Protein AF-A0A935QEQ7-F1 (afdb_monomer_lite)

Foldseek 3Di:
DDDDDDDDDDDYDDDDDDDDDDDDDYDDDDDDDDDDPDDDDPPVVVPPPPADQPDPVVCPDCVNVVVDDPVVVVVVVVVVLVVVLVVQVVLHDQSSVLSVVLVVLVVCLVPPQVLAAPSNLQSQLVNQLSVVSSVVSSCCVPPNDDDDDPLSSQLSSLVSSLLSLLQLLLLLVVCVVDPGDHDNNNVPDDNVNSLCSNVVSLVSNLVSQLCCLVPPVNCVVQVDSQLNVLSVLVNQLSVVLVCCSPPVSNSNDVVVCCVPPVSNVCSVVVSVVSVCCSSVVRD

Secondary structure (DSSP, 8-state):
------------------------------------------GGGGS----PPPPHHHHTSTTTTT-S-HHHHHHHHHHHHHHHHHHHHHT-HHHHHHHHHHHHHHHHHHHTGGGSTTHHHHHHHHHHHHHHHHHHHTTHHHHS-----HHHHHHHHHHHHHHHHHHHHHHHHHHHHS-S---TTGGG--HHHHHHHHHHHHHHHHHHHHHHHH-HHHHHHHS-SGGGGGHHHHHHHHHHHHHHHHTS--TT-HHHHHHH-HHHHHHHHHHHHHHHHHHHTT-

Radius of gyration: 29.81 Å; chains: 1; bounding box: 60×96×81 Å

pLDDT: mean 74.73, std 21.0, range [26.94, 96.75]

Sequence (283 aa):
MDQEPAAVRRPGLLAERSRTVLGCARLSGFPGVLPALGRRLPLQRLRRCAPGPPPPLKRHRPIAAGRLPVATARRWALGLGIIALAVSWLLGRGFGATATAFAALNLAYSLGLKRIVIVDVVGIAVGFVLRAVASVEVLRPVRGAVPLSPWLILCTFLLALFLGFAKRRAEYVQEASSNHAARPSLRHYGRRMLDVLVVGTFVATLGAYVLYTLATGTVVQFGTYKLLFTAPFVAVGLGRYLVLVFKDDRGGRPHEILLTDPAIQVAVLGWITTVCLIIGLHR

Structure (mmCIF, N/CA/C/O backbone):
data_AF-A0A935QEQ7-F1
#
_entry.id   AF-A0A935QEQ7-F1
#
loop_
_atom_site.group_PDB
_atom_site.id
_atom_site.type_symbol
_atom_site.label_atom_id
_atom_site.label_alt_id
_atom_site.label_comp_id
_atom_site.label_asym_id
_atom_site.label_entity_id
_atom_site.label_seq_id
_atom_site.pdbx_PDB_ins_code
_atom_site.Cartn_x
_atom_site.Cartn_y
_atom_site.Cartn_z
_atom_site.occupancy
_atom_site.B_iso_or_equiv
_atom_site.auth_seq_id
_atom_site.auth_comp_id
_atom_site.auth_asym_id
_atom_site.auth_atom_id
_atom_site.pdbx_PDB_model_num
ATOM 1 N N . MET A 1 1 ? 19.564 77.481 50.073 1.00 35.41 1 MET A N 1
ATOM 2 C CA . MET A 1 1 ? 18.731 77.062 48.920 1.00 35.41 1 MET A CA 1
ATOM 3 C C . MET A 1 1 ? 19.219 75.690 48.457 1.00 35.41 1 MET A C 1
ATOM 5 O O . MET A 1 1 ? 19.912 75.607 47.455 1.00 35.41 1 MET A O 1
ATOM 9 N N . ASP A 1 2 ? 19.137 74.632 49.273 1.00 34.72 2 ASP A N 1
ATOM 10 C CA . ASP A 1 2 ? 17.946 73.970 49.876 1.00 34.72 2 ASP A CA 1
ATOM 11 C C . ASP A 1 2 ? 17.207 73.173 48.775 1.00 34.72 2 ASP A C 1
ATOM 13 O O . ASP A 1 2 ? 16.752 73.784 47.819 1.00 34.72 2 ASP A O 1
ATOM 17 N N . GLN A 1 3 ? 17.049 71.841 48.791 1.00 33.09 3 GLN A N 1
ATOM 18 C CA . GLN A 1 3 ? 16.826 70.923 49.917 1.00 33.09 3 GLN A CA 1
ATOM 19 C C . GLN A 1 3 ? 17.319 69.476 49.638 1.00 33.09 3 GLN A C 1
ATOM 21 O O . GLN A 1 3 ? 17.143 68.945 48.543 1.00 33.09 3 GLN A O 1
ATOM 26 N N . GLU A 1 4 ? 17.844 68.822 50.678 1.00 43.38 4 GLU A N 1
ATOM 27 C CA . GLU A 1 4 ? 17.799 67.357 50.920 1.00 43.38 4 GLU A C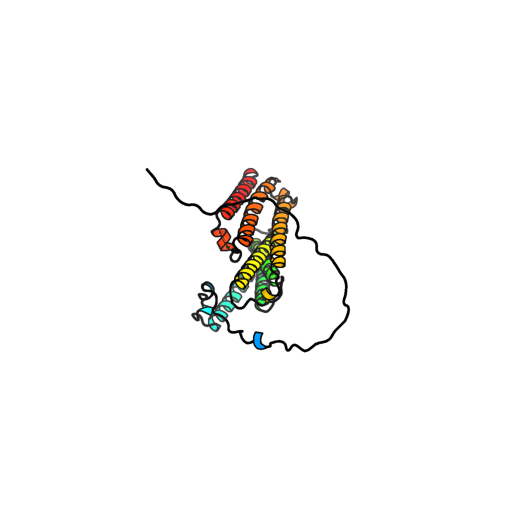A 1
ATOM 28 C C . GLU A 1 4 ? 16.549 67.056 51.808 1.00 43.38 4 GLU A C 1
ATOM 30 O O . GLU A 1 4 ? 15.939 68.034 52.254 1.00 43.38 4 GLU A O 1
ATOM 35 N N . PRO A 1 5 ? 16.153 65.807 52.186 1.00 55.44 5 PRO A N 1
ATOM 36 C CA . PRO A 1 5 ? 16.656 64.455 51.864 1.00 55.44 5 PRO A CA 1
ATOM 37 C C . PRO A 1 5 ? 15.509 63.525 51.314 1.00 55.44 5 PRO A C 1
ATOM 39 O O . PRO A 1 5 ? 14.514 64.043 50.821 1.00 55.44 5 PRO A O 1
ATOM 42 N N . ALA A 1 6 ? 15.511 62.175 51.287 1.00 38.69 6 ALA A N 1
ATOM 43 C CA . ALA A 1 6 ? 16.411 61.162 51.852 1.00 38.69 6 ALA A CA 1
ATOM 44 C C . ALA A 1 6 ? 16.463 59.805 51.095 1.00 38.69 6 ALA A C 1
ATOM 46 O O . ALA A 1 6 ? 15.557 59.399 50.373 1.00 38.69 6 ALA A O 1
ATOM 47 N N . ALA A 1 7 ? 17.544 59.083 51.401 1.00 37.75 7 ALA A N 1
ATOM 48 C CA . ALA A 1 7 ? 17.762 57.630 51.486 1.00 37.75 7 ALA A CA 1
ATOM 49 C C . ALA A 1 7 ? 16.543 56.762 51.935 1.00 37.75 7 ALA A C 1
ATOM 51 O O . ALA A 1 7 ? 15.623 57.263 52.567 1.00 37.75 7 ALA A O 1
ATOM 52 N N . VAL A 1 8 ? 16.433 55.441 51.702 1.00 39.66 8 VAL A N 1
ATOM 53 C CA . VAL A 1 8 ? 17.287 54.261 52.038 1.00 39.66 8 VAL A CA 1
ATOM 54 C C . VAL A 1 8 ? 16.643 53.056 51.277 1.00 39.66 8 VAL A C 1
ATOM 56 O O . VAL A 1 8 ? 15.422 53.009 51.212 1.00 39.66 8 VAL A O 1
ATOM 59 N N . ARG A 1 9 ? 17.288 52.049 50.649 1.00 35.03 9 ARG A N 1
ATOM 60 C CA . ARG A 1 9 ? 18.284 51.065 51.141 1.00 35.03 9 ARG A CA 1
ATOM 61 C C . ARG A 1 9 ? 18.968 50.329 49.954 1.00 35.03 9 ARG A C 1
ATOM 63 O O . ARG A 1 9 ? 18.280 49.845 49.062 1.00 35.03 9 ARG A O 1
ATOM 70 N N . ARG A 1 10 ? 20.303 50.187 49.970 1.00 37.09 10 ARG A N 1
ATOM 71 C CA . ARG A 1 10 ? 21.082 49.168 49.203 1.00 37.09 10 ARG A CA 1
ATOM 72 C C . ARG A 1 10 ? 21.335 47.934 50.130 1.00 37.09 10 ARG A C 1
ATOM 74 O O . ARG A 1 10 ? 20.732 47.936 51.202 1.00 37.09 10 ARG A O 1
ATOM 81 N N . PRO A 1 11 ? 22.255 46.961 49.892 1.00 46.03 11 PRO A N 1
ATOM 82 C CA . PRO A 1 11 ? 23.005 46.575 48.679 1.00 46.03 11 PRO A CA 1
ATOM 83 C C . PRO A 1 11 ? 23.099 45.051 48.380 1.00 46.03 11 PRO A C 1
ATOM 85 O O . PRO A 1 11 ? 23.054 44.231 49.285 1.00 46.03 11 PRO A O 1
ATOM 88 N N . GLY A 1 12 ? 23.448 44.725 47.125 1.00 34.16 12 GLY A N 1
ATOM 89 C CA . GLY A 1 12 ? 24.403 43.655 46.762 1.00 34.16 12 GLY A CA 1
ATOM 90 C C . GLY A 1 12 ? 24.024 42.178 46.986 1.00 34.16 12 GLY A C 1
ATOM 91 O O . GLY A 1 12 ? 23.025 41.858 47.611 1.00 34.16 12 GLY A O 1
ATOM 92 N N . LEU A 1 13 ? 24.805 41.215 46.485 1.00 36.06 13 LEU A N 1
ATOM 93 C CA . LEU A 1 13 ? 25.923 41.268 45.523 1.00 36.06 13 LEU A CA 1
ATOM 94 C C . LEU A 1 13 ? 26.181 39.829 45.026 1.00 36.06 13 LEU A C 1
ATOM 96 O O . LEU A 1 13 ? 26.206 38.932 45.856 1.00 36.06 13 LEU A O 1
ATOM 100 N N . LEU A 1 14 ? 26.465 39.662 43.724 1.00 35.72 14 LEU A N 1
ATOM 101 C CA . LEU A 1 14 ? 27.096 38.478 43.091 1.00 35.72 14 LEU A CA 1
ATOM 102 C C . LEU A 1 14 ? 26.283 37.156 43.157 1.00 35.72 14 LEU A C 1
ATOM 104 O O . LEU A 1 14 ? 25.733 36.770 44.175 1.00 35.72 14 LEU A O 1
ATOM 108 N N . ALA A 1 15 ? 25.988 36.490 42.039 1.00 34.50 15 ALA A N 1
ATOM 109 C CA . ALA A 1 15 ? 26.894 35.842 41.081 1.00 34.50 15 ALA A CA 1
ATOM 110 C C . ALA A 1 15 ? 27.607 34.599 41.653 1.00 34.50 15 ALA A C 1
ATOM 112 O O . ALA A 1 15 ? 28.024 34.579 42.801 1.00 34.50 15 ALA A O 1
ATOM 113 N N . GLU A 1 16 ? 27.762 33.592 40.785 1.00 33.03 16 GLU A N 1
ATOM 114 C CA . GLU A 1 16 ? 28.581 32.386 40.975 1.00 33.03 16 GLU A CA 1
ATOM 115 C C . GLU A 1 16 ? 28.093 31.327 41.996 1.00 33.03 16 GLU A C 1
ATOM 117 O O . GLU A 1 16 ? 28.439 31.349 43.171 1.00 33.03 16 GLU A O 1
ATOM 122 N N . ARG A 1 17 ? 27.407 30.280 41.497 1.00 39.06 17 ARG A N 1
ATOM 123 C CA . ARG A 1 17 ? 27.888 28.882 41.631 1.00 39.06 17 ARG A CA 1
ATOM 124 C C . ARG A 1 17 ? 27.02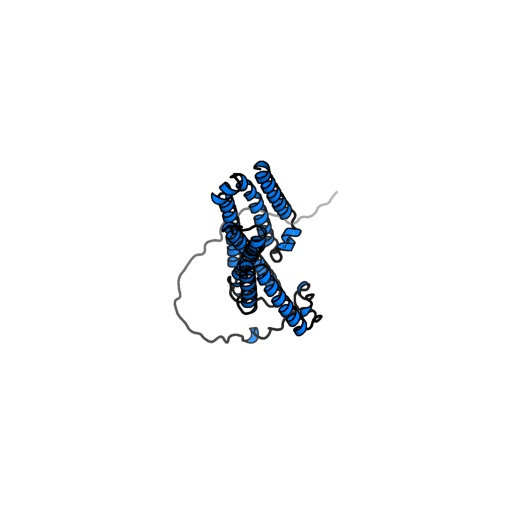4 27.855 40.895 1.00 39.06 17 ARG A C 1
ATOM 126 O O . ARG A 1 17 ? 26.054 27.306 41.407 1.00 39.06 17 ARG A O 1
ATOM 133 N N . SER A 1 18 ? 27.501 27.464 39.721 1.00 36.12 18 SER A N 1
ATOM 134 C CA . SER A 1 18 ? 27.327 26.100 39.229 1.00 36.12 18 SER A CA 1
ATOM 135 C C . SER A 1 18 ? 28.185 25.132 40.060 1.00 36.12 18 SER A C 1
ATOM 137 O O . SER A 1 18 ? 29.410 25.255 40.004 1.00 36.12 18 SER A O 1
ATOM 139 N N . ARG A 1 19 ? 27.570 24.182 40.788 1.00 37.62 19 ARG A N 1
ATOM 140 C CA . ARG A 1 19 ? 28.046 22.805 41.113 1.00 37.62 19 ARG A CA 1
ATOM 141 C C . ARG A 1 19 ? 27.290 22.218 42.322 1.00 37.62 19 ARG A C 1
ATOM 143 O O . ARG A 1 19 ? 26.863 22.947 43.207 1.00 37.62 19 ARG A O 1
ATOM 150 N N . THR A 1 20 ? 27.251 20.881 42.382 1.00 36.97 20 THR A N 1
ATOM 151 C CA . THR A 1 20 ? 27.004 20.047 43.585 1.00 36.97 20 THR A CA 1
ATOM 152 C C . THR A 1 20 ? 25.669 20.193 44.333 1.00 36.97 20 THR A C 1
ATOM 154 O O . THR A 1 20 ? 25.609 20.855 45.359 1.00 36.97 20 THR A O 1
ATOM 157 N N . VAL A 1 21 ? 24.676 19.378 43.941 1.00 39.88 21 VAL A N 1
ATOM 158 C CA . VAL A 1 21 ? 23.961 18.483 44.884 1.00 39.88 21 VAL A CA 1
ATOM 159 C C . VAL A 1 21 ? 23.740 17.118 44.211 1.00 39.88 21 VAL A C 1
ATOM 161 O O . VAL A 1 21 ? 22.651 16.779 43.757 1.00 39.88 21 VAL A O 1
ATOM 164 N N . LEU A 1 22 ? 24.808 16.325 44.119 1.00 34.16 22 LEU A N 1
ATOM 165 C CA . LEU A 1 22 ? 24.739 14.895 43.807 1.00 34.16 22 LEU A CA 1
ATOM 166 C C . LEU A 1 22 ? 25.724 14.193 44.750 1.00 34.16 22 LEU A C 1
ATOM 168 O O . LEU A 1 22 ? 26.919 14.168 44.468 1.00 34.16 22 LEU A O 1
ATOM 172 N N . GLY A 1 23 ? 25.258 13.718 45.912 1.00 26.94 23 GLY A N 1
ATOM 173 C CA . GLY A 1 23 ? 26.173 13.147 46.910 1.00 26.94 23 GLY A CA 1
ATOM 174 C C . GLY A 1 23 ? 25.697 13.081 48.364 1.00 26.94 23 GLY A C 1
ATOM 175 O O . GLY A 1 23 ? 26.386 13.594 49.232 1.00 26.94 23 GLY A O 1
ATOM 176 N N . CYS A 1 24 ? 24.595 12.377 48.638 1.00 32.16 24 CYS A N 1
ATOM 177 C CA . CYS A 1 24 ? 24.426 11.614 49.886 1.00 32.16 24 CYS A CA 1
ATOM 178 C C . CYS A 1 24 ? 24.005 10.201 49.450 1.00 32.16 24 CYS A C 1
ATOM 180 O O . CYS A 1 24 ? 22.946 10.028 48.861 1.00 32.16 24 CYS A O 1
ATOM 182 N N . ALA A 1 25 ? 24.912 9.227 49.400 1.00 32.66 25 ALA A N 1
ATOM 183 C CA . ALA A 1 25 ? 25.453 8.491 50.542 1.00 32.66 25 ALA A CA 1
ATOM 184 C C . ALA A 1 25 ? 24.396 7.608 51.236 1.00 32.66 25 ALA A C 1
ATOM 186 O O . ALA A 1 25 ? 23.589 8.119 51.995 1.00 32.66 25 ALA A O 1
ATOM 187 N N . ARG A 1 26 ? 24.516 6.291 50.966 1.00 33.59 26 ARG A N 1
ATOM 188 C CA . ARG A 1 26 ? 24.636 5.169 51.934 1.00 33.59 26 ARG A CA 1
ATOM 189 C C . ARG A 1 26 ? 23.487 4.954 52.954 1.00 33.59 26 ARG A C 1
ATOM 191 O O . ARG A 1 26 ? 22.955 5.899 53.499 1.00 33.59 26 ARG A O 1
ATOM 198 N N . LEU A 1 27 ? 23.118 3.731 53.350 1.00 30.78 27 LEU A N 1
ATOM 199 C CA . LEU A 1 27 ? 23.505 2.364 52.956 1.00 30.78 27 LEU A CA 1
ATOM 200 C C . LEU A 1 27 ? 22.452 1.371 53.514 1.00 30.78 27 LEU A C 1
ATOM 202 O O . LEU A 1 27 ? 21.756 1.694 54.466 1.00 30.78 27 LEU A O 1
ATOM 206 N N . SER A 1 28 ? 22.415 0.158 52.951 1.00 31.14 28 SER A N 1
ATOM 207 C CA . SER A 1 28 ? 22.037 -1.123 53.594 1.00 31.14 28 SER A CA 1
ATOM 208 C C . SER A 1 28 ? 20.804 -1.236 54.520 1.00 31.14 28 SER A C 1
ATOM 210 O O . SER A 1 28 ? 20.844 -0.827 55.676 1.00 31.14 28 SER A O 1
ATOM 212 N N . GLY A 1 29 ? 19.852 -2.081 54.093 1.00 29.55 29 GLY A N 1
ATOM 213 C CA . GLY A 1 29 ? 19.256 -3.099 54.974 1.00 29.55 29 GLY A CA 1
ATOM 214 C C . GLY A 1 29 ? 17.740 -3.045 55.179 1.00 29.55 29 GLY A C 1
ATOM 215 O O . GLY A 1 29 ? 17.264 -2.212 55.934 1.00 29.55 29 GLY A O 1
ATOM 216 N N . PHE A 1 30 ? 17.007 -4.001 54.588 1.00 30.80 30 PHE A N 1
ATOM 217 C CA . PHE A 1 30 ? 16.102 -4.906 55.326 1.00 30.80 30 PHE A CA 1
ATOM 218 C C . PHE A 1 30 ? 15.597 -6.065 54.426 1.00 30.80 30 PHE A C 1
ATOM 220 O O . PHE A 1 30 ? 15.123 -5.799 53.319 1.00 30.80 30 PHE A O 1
ATOM 227 N N . PRO A 1 31 ? 15.694 -7.340 54.856 1.00 40.28 31 PRO A N 1
ATOM 228 C CA . PRO A 1 31 ? 15.071 -8.497 54.200 1.00 40.28 31 PRO A CA 1
ATOM 229 C C . PRO A 1 31 ? 13.711 -8.875 54.839 1.00 40.28 31 PRO A C 1
ATOM 231 O O . PRO A 1 31 ? 13.398 -8.428 55.938 1.00 40.28 31 PRO A O 1
ATOM 234 N N . GLY A 1 32 ? 12.935 -9.751 54.182 1.00 33.78 32 GLY A N 1
ATOM 235 C CA . GLY A 1 32 ? 11.620 -10.248 54.647 1.00 33.78 32 GLY A CA 1
ATOM 236 C C . GLY A 1 32 ? 10.475 -9.740 53.753 1.00 33.78 32 GLY A C 1
ATOM 237 O O . GLY A 1 32 ? 10.216 -8.546 53.714 1.00 33.78 32 GLY A O 1
ATOM 238 N N . VAL A 1 33 ? 9.911 -10.527 52.828 1.00 37.47 33 VAL A N 1
ATOM 239 C CA . VAL A 1 33 ? 8.989 -11.680 52.990 1.00 37.47 33 VAL A CA 1
ATOM 240 C C . VAL A 1 33 ? 7.552 -11.264 53.378 1.00 37.47 33 VAL A C 1
ATOM 242 O O . VAL A 1 33 ? 7.329 -10.460 54.272 1.00 37.47 33 VAL A O 1
ATOM 245 N N . LEU A 1 34 ? 6.601 -11.821 52.612 1.00 41.06 34 LEU A N 1
ATOM 246 C CA . LEU A 1 34 ? 5.125 -11.713 52.619 1.00 41.06 34 LEU A CA 1
ATOM 247 C C . LEU A 1 34 ? 4.451 -11.983 53.999 1.00 41.06 34 LEU A C 1
ATOM 249 O O . LEU A 1 34 ? 5.159 -12.462 54.881 1.00 41.06 34 LEU A O 1
ATOM 253 N N . PRO A 1 35 ? 3.107 -11.810 54.201 1.00 45.25 35 PRO A N 1
ATOM 254 C CA . PRO A 1 35 ? 2.016 -11.635 53.210 1.00 45.25 35 PRO A CA 1
ATOM 255 C C . PRO A 1 35 ? 0.916 -10.581 53.525 1.00 45.25 35 PRO A C 1
ATOM 257 O O . PRO A 1 35 ? 0.654 -10.245 54.673 1.00 45.25 35 PRO A O 1
ATOM 260 N N . ALA A 1 36 ? 0.143 -10.167 52.505 1.00 38.38 36 ALA A N 1
ATOM 261 C CA . ALA A 1 36 ? -1.204 -9.584 52.686 1.00 38.38 36 ALA A CA 1
ATOM 262 C C . ALA A 1 36 ? -2.070 -9.679 51.407 1.00 38.38 36 ALA A C 1
ATOM 264 O O . ALA A 1 36 ? -2.418 -8.675 50.774 1.00 38.38 36 ALA A O 1
ATOM 265 N N . LEU A 1 37 ? -2.429 -10.902 51.004 1.00 44.62 37 LEU A N 1
ATOM 266 C CA . LEU A 1 37 ? -3.336 -11.164 49.879 1.00 44.62 37 LEU A CA 1
ATOM 267 C C . LEU A 1 37 ? -4.789 -10.795 50.262 1.00 44.62 37 LEU A C 1
ATOM 269 O O . LEU A 1 37 ? -5.589 -11.660 50.597 1.00 44.62 37 LEU A O 1
ATOM 273 N N . GLY A 1 38 ? -5.121 -9.497 50.267 1.00 38.84 38 GLY A N 1
ATOM 274 C CA . GLY A 1 38 ? -6.385 -9.015 50.853 1.00 38.84 38 GLY A CA 1
ATOM 275 C C . GLY A 1 38 ? -6.990 -7.738 50.260 1.00 38.84 38 GLY A C 1
ATOM 276 O O . GLY A 1 38 ? -7.993 -7.244 50.774 1.00 38.84 38 GLY A O 1
ATOM 277 N N . ARG A 1 39 ? -6.441 -7.179 49.171 1.00 40.34 39 ARG A N 1
ATOM 278 C CA . ARG A 1 39 ? -7.064 -6.026 48.496 1.00 40.34 39 ARG A CA 1
ATOM 279 C C . ARG A 1 39 ? -8.058 -6.476 47.434 1.00 40.34 39 ARG A C 1
ATOM 281 O O . ARG A 1 39 ? -7.691 -6.788 46.305 1.00 40.34 39 ARG A O 1
ATOM 288 N N . ARG A 1 40 ? -9.337 -6.445 47.826 1.00 39.97 40 ARG A N 1
ATOM 289 C CA . ARG A 1 40 ? -10.507 -6.548 46.942 1.00 39.97 40 ARG A CA 1
ATOM 290 C C . ARG A 1 40 ? -10.282 -5.701 45.686 1.00 39.97 40 ARG A C 1
ATOM 292 O O . ARG A 1 40 ? -10.181 -4.477 45.776 1.00 39.97 40 ARG A O 1
ATOM 299 N N . LEU A 1 41 ? -10.225 -6.351 44.524 1.00 43.62 41 LEU A N 1
ATOM 300 C CA . LEU A 1 41 ? -10.230 -5.671 43.231 1.00 43.62 41 LEU A CA 1
ATOM 301 C C . LEU A 1 41 ? -11.466 -4.756 43.163 1.00 43.62 41 LEU A C 1
ATOM 303 O O . LEU A 1 41 ? -12.582 -5.254 43.336 1.00 43.62 41 LEU A O 1
ATOM 307 N N . PRO A 1 42 ? -11.322 -3.443 42.903 1.00 41.78 42 PRO A N 1
ATOM 308 C CA . PRO A 1 42 ? -12.472 -2.565 42.751 1.00 41.78 42 PRO A CA 1
ATOM 309 C C . PRO A 1 42 ? -13.195 -2.881 41.433 1.00 41.78 42 PRO A C 1
ATOM 311 O O . PRO A 1 42 ? -12.931 -2.287 40.384 1.00 41.78 42 PRO A O 1
ATOM 314 N N . LEU A 1 43 ? -14.178 -3.786 41.513 1.00 41.38 43 LEU A N 1
ATOM 315 C CA . LEU A 1 43 ? -15.112 -4.154 40.435 1.00 41.38 43 LEU A CA 1
ATOM 316 C C . LEU A 1 43 ? -15.903 -2.949 39.873 1.00 41.38 43 LEU A C 1
ATOM 318 O O . LEU A 1 43 ? -16.553 -3.048 38.833 1.00 41.38 43 LEU A O 1
ATOM 322 N N . GLN A 1 44 ? -15.792 -1.773 40.497 1.00 41.69 44 GLN A N 1
ATOM 323 C CA . GLN A 1 44 ? -16.333 -0.504 40.010 1.00 41.69 44 GLN A CA 1
ATOM 324 C C . GLN A 1 44 ? -15.728 -0.017 38.675 1.00 41.69 44 GLN A C 1
ATOM 326 O O . GLN A 1 44 ? -16.373 0.781 37.996 1.00 41.69 44 GLN A O 1
ATOM 331 N N . ARG A 1 45 ? -14.565 -0.519 38.216 1.00 38.66 45 ARG A N 1
ATOM 332 C CA . ARG A 1 45 ? -14.031 -0.174 36.872 1.00 38.66 45 ARG A CA 1
ATOM 333 C C . ARG A 1 45 ? -14.708 -0.890 35.689 1.00 38.66 45 ARG A C 1
ATOM 335 O O . ARG A 1 45 ? -14.332 -0.625 34.551 1.00 38.66 45 ARG A O 1
ATOM 342 N N . LEU A 1 46 ? -15.719 -1.735 35.915 1.00 38.56 46 LEU A N 1
ATOM 343 C CA . LEU A 1 46 ? -16.475 -2.404 34.839 1.00 38.56 46 LEU A CA 1
ATOM 344 C C . LEU A 1 46 ? -17.855 -1.780 34.547 1.00 38.56 46 LEU A C 1
ATOM 346 O O . LEU A 1 46 ? -18.510 -2.173 33.586 1.00 38.56 46 LEU A O 1
ATOM 350 N N . ARG A 1 47 ? -18.302 -0.772 35.315 1.00 38.41 47 ARG A N 1
ATOM 351 C CA . ARG A 1 47 ? -19.661 -0.191 35.199 1.00 38.41 47 ARG A CA 1
ATOM 352 C C . ARG A 1 47 ? -19.805 1.044 34.292 1.00 38.41 47 ARG A C 1
ATOM 354 O O . ARG A 1 47 ? -20.847 1.691 34.316 1.00 38.41 47 ARG A O 1
ATOM 361 N N . ARG A 1 48 ? -18.807 1.369 33.459 1.00 39.91 48 ARG A N 1
ATOM 362 C CA . ARG A 1 48 ? -18.917 2.408 32.407 1.00 39.91 48 ARG A CA 1
ATOM 363 C C . ARG A 1 48 ? -18.476 1.911 31.025 1.00 39.91 48 ARG A C 1
ATOM 365 O O . ARG A 1 48 ? -17.665 2.535 30.354 1.00 39.91 48 ARG A O 1
ATOM 372 N N . CYS A 1 49 ? -19.095 0.825 30.567 1.00 39.53 49 CYS A N 1
ATOM 373 C CA . CYS A 1 49 ? -19.180 0.489 29.140 1.00 39.53 49 CYS A CA 1
ATOM 374 C C . CYS A 1 49 ? -20.464 1.055 28.503 1.00 39.53 49 CYS A C 1
ATOM 376 O O . CYS A 1 49 ? -21.131 0.376 27.728 1.00 39.53 49 CYS A O 1
ATOM 378 N N . ALA A 1 50 ? -20.807 2.308 28.815 1.00 39.66 50 ALA A N 1
ATOM 379 C CA . ALA A 1 50 ? -21.726 3.064 27.973 1.00 39.66 50 ALA A CA 1
ATOM 380 C C . ALA A 1 50 ? -20.963 3.461 26.694 1.00 39.66 50 ALA A C 1
ATOM 382 O O . ALA A 1 50 ? -19.871 4.029 26.811 1.00 39.66 50 ALA A O 1
ATOM 383 N N . PRO A 1 51 ? -21.470 3.168 25.483 1.00 42.69 51 PRO A N 1
ATOM 384 C CA . PRO A 1 51 ? -20.831 3.624 24.259 1.00 42.69 51 PRO A CA 1
ATOM 385 C C . PRO A 1 51 ? -20.946 5.150 24.180 1.00 42.69 51 PRO A C 1
ATOM 387 O O . PRO A 1 51 ? -22.001 5.691 23.856 1.00 42.69 51 PRO A O 1
ATOM 390 N N . GLY A 1 52 ? -19.847 5.843 24.490 1.00 43.72 52 GLY A N 1
ATOM 391 C CA . GLY A 1 52 ? -19.744 7.284 24.276 1.00 43.72 52 GLY A CA 1
ATOM 392 C C . GLY A 1 52 ? -20.043 7.636 22.812 1.00 43.72 52 GLY A C 1
ATOM 393 O O . GLY A 1 52 ? -19.774 6.819 21.920 1.00 43.72 52 GLY A O 1
ATOM 394 N N . PRO A 1 53 ? -20.613 8.824 22.540 1.00 46.00 53 PRO A N 1
ATOM 395 C CA . PRO A 1 53 ? -20.982 9.213 21.187 1.00 46.00 53 PRO A CA 1
ATOM 396 C C . PRO A 1 53 ? -19.769 9.114 20.250 1.00 46.00 53 PRO A C 1
ATOM 398 O O . PRO A 1 53 ? -18.675 9.531 20.626 1.00 46.00 53 PRO A O 1
ATOM 401 N N . PRO A 1 54 ? -19.915 8.571 19.028 1.00 44.69 54 PRO A N 1
ATOM 402 C CA . PRO A 1 54 ? -18.778 8.466 18.128 1.00 44.69 54 PRO A CA 1
ATOM 403 C C . PRO A 1 54 ? -18.227 9.864 17.783 1.00 44.69 54 PRO A C 1
ATOM 405 O O . PRO A 1 54 ? -19.022 10.801 17.653 1.00 44.69 54 PRO A O 1
ATOM 408 N N . PRO A 1 55 ? -16.898 10.006 17.579 1.00 47.25 55 PRO A N 1
ATOM 409 C CA . PRO A 1 55 ? -16.266 11.260 17.159 1.00 47.25 55 PRO A CA 1
ATOM 410 C C . PRO A 1 55 ? -17.002 11.917 15.982 1.00 47.25 55 PRO A C 1
ATOM 412 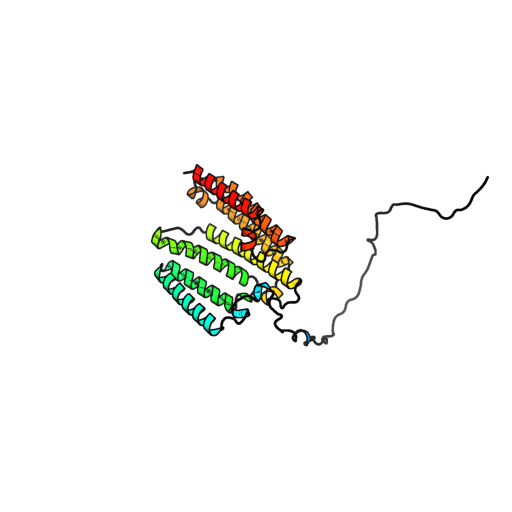O O . PRO A 1 55 ? -17.538 11.181 15.148 1.00 47.25 55 PRO A O 1
ATOM 415 N N . PRO A 1 56 ? -17.004 13.258 15.846 1.00 46.88 56 PRO A N 1
ATOM 416 C CA . PRO A 1 56 ? -17.917 13.986 14.953 1.00 46.88 56 PRO A CA 1
ATOM 417 C C . PRO A 1 56 ? -17.954 13.444 13.512 1.00 46.88 56 PRO A C 1
ATOM 419 O O . PRO A 1 56 ? -19.023 13.147 12.985 1.00 46.88 56 PRO A O 1
ATOM 422 N N . LEU A 1 57 ? -16.795 13.147 12.915 1.00 51.06 57 LEU A N 1
ATOM 423 C CA . LEU A 1 57 ? -16.689 12.562 11.567 1.00 51.06 57 LEU A CA 1
ATOM 424 C C . LEU A 1 57 ? -17.192 11.107 11.434 1.00 51.06 57 LEU A C 1
ATOM 426 O O . LEU A 1 57 ? -17.464 10.643 10.329 1.00 51.06 57 LEU A O 1
ATOM 430 N N . LYS A 1 58 ? -17.314 10.354 12.533 1.00 47.22 58 LYS A N 1
ATOM 431 C CA . LYS A 1 58 ? -17.811 8.965 12.545 1.00 47.22 58 LYS A CA 1
ATOM 432 C C . LYS A 1 58 ? -19.339 8.883 12.719 1.00 47.22 58 LYS A C 1
ATOM 434 O O . LYS A 1 58 ? -19.895 7.832 12.405 1.00 47.22 58 LYS A O 1
ATOM 439 N N . ARG A 1 59 ? -20.016 9.968 13.139 1.00 44.88 59 ARG A N 1
ATOM 440 C CA . ARG A 1 59 ? -21.492 10.053 13.250 1.00 44.88 59 ARG A CA 1
ATOM 441 C C . ARG A 1 59 ? -22.214 10.010 11.898 1.00 44.88 59 ARG A C 1
ATOM 443 O O . ARG A 1 59 ? -23.266 9.395 11.803 1.00 44.88 59 ARG A O 1
ATOM 450 N N . HIS A 1 60 ? -21.638 10.587 10.842 1.00 52.97 60 HIS A N 1
ATOM 451 C CA . HIS A 1 60 ? -22.295 10.709 9.527 1.00 52.97 60 HIS A CA 1
ATOM 452 C C . HIS A 1 60 ? -22.350 9.418 8.689 1.00 52.97 60 HIS A C 1
ATOM 454 O O . HIS A 1 60 ? -22.879 9.427 7.580 1.00 52.97 60 HIS A O 1
ATOM 460 N N . ARG A 1 61 ? -21.824 8.288 9.181 1.00 56.41 61 ARG A N 1
ATOM 461 C CA . ARG A 1 61 ? -21.928 7.008 8.459 1.00 56.41 61 ARG A CA 1
ATOM 462 C C . ARG A 1 61 ? -23.404 6.585 8.393 1.00 56.41 61 ARG A C 1
ATOM 464 O O . ARG A 1 61 ? -24.014 6.522 9.456 1.00 56.41 61 ARG A O 1
ATOM 471 N N . PRO A 1 62 ? -23.973 6.216 7.226 1.00 56.94 62 PRO A N 1
ATOM 472 C CA . PRO A 1 62 ? -25.418 5.976 7.076 1.00 56.94 62 PRO A CA 1
ATOM 473 C C . PRO A 1 62 ? -26.035 5.009 8.098 1.00 56.94 62 PRO A C 1
ATOM 475 O O . PRO A 1 62 ? -27.154 5.221 8.553 1.00 56.94 62 PRO A O 1
ATOM 478 N N . ILE A 1 63 ? -25.273 3.987 8.503 1.00 56.69 63 ILE A N 1
ATOM 479 C CA . ILE A 1 63 ? -25.671 2.978 9.497 1.00 56.69 63 ILE A CA 1
ATOM 480 C C . ILE A 1 63 ? -25.620 3.538 10.935 1.00 56.69 63 ILE A C 1
ATOM 482 O O . ILE A 1 63 ? -26.457 3.193 11.759 1.00 56.69 63 ILE A O 1
ATOM 486 N N . ALA A 1 64 ? -24.665 4.424 11.245 1.00 54.72 64 ALA A N 1
ATOM 487 C CA . ALA A 1 64 ? -24.545 5.075 12.558 1.00 54.72 64 ALA A CA 1
ATOM 488 C C . ALA A 1 64 ? -25.501 6.273 12.719 1.00 54.72 64 ALA A C 1
ATOM 490 O O . ALA A 1 64 ? -25.865 6.620 13.836 1.00 54.72 64 ALA A O 1
ATOM 491 N N . ALA A 1 65 ? -25.920 6.875 11.603 1.00 61.03 65 ALA A N 1
ATOM 492 C CA . ALA A 1 65 ? -26.917 7.939 11.540 1.00 61.03 65 ALA A CA 1
ATOM 493 C C . ALA A 1 65 ? -28.370 7.416 11.479 1.00 61.03 65 ALA A C 1
ATOM 495 O O . ALA A 1 65 ? -29.283 8.210 11.278 1.00 61.03 65 ALA A O 1
ATOM 496 N N . GLY A 1 66 ? -28.590 6.096 11.561 1.00 62.34 66 GLY A N 1
ATOM 497 C CA . GLY A 1 66 ? -29.921 5.471 11.495 1.00 62.34 66 GLY A CA 1
ATOM 498 C C . GLY A 1 66 ? -30.622 5.537 10.129 1.00 62.34 66 GLY A C 1
ATOM 499 O O . GLY A 1 66 ? -31.726 5.024 9.989 1.00 62.34 66 GLY A O 1
ATOM 500 N N . ARG A 1 67 ? -29.988 6.123 9.103 1.00 67.44 67 ARG A N 1
ATOM 501 C CA . ARG A 1 67 ? -30.592 6.388 7.782 1.00 67.44 67 ARG A CA 1
ATOM 502 C C . ARG A 1 67 ? -30.747 5.148 6.895 1.00 67.44 67 ARG A C 1
ATOM 504 O O . ARG A 1 67 ? -31.400 5.227 5.862 1.00 67.44 67 ARG A O 1
ATOM 511 N N . LEU A 1 68 ? -30.135 4.020 7.261 1.00 66.25 68 LEU A N 1
ATOM 512 C CA . LEU A 1 68 ? -30.281 2.744 6.556 1.00 66.25 68 LEU A CA 1
ATOM 513 C C . LEU A 1 68 ? -30.536 1.594 7.542 1.00 66.25 68 LEU A C 1
ATOM 515 O O . LEU A 1 68 ? -29.703 1.369 8.426 1.00 66.25 68 LEU A O 1
ATOM 519 N N . PRO A 1 69 ? -31.613 0.801 7.362 1.00 76.38 69 PRO A N 1
ATOM 520 C CA . PRO A 1 69 ? -31.837 -0.410 8.143 1.00 76.38 69 PRO A CA 1
ATOM 521 C C . PRO A 1 69 ? -30.689 -1.410 7.971 1.00 76.38 69 PRO A C 1
ATOM 523 O O . PRO A 1 69 ? -30.307 -1.754 6.847 1.00 76.38 69 PRO A O 1
ATOM 526 N N . VAL A 1 70 ? -30.182 -1.946 9.086 1.00 76.19 70 VAL A N 1
ATOM 527 C CA . VAL A 1 70 ? -29.051 -2.897 9.107 1.00 76.19 70 VAL A CA 1
ATOM 528 C C . VAL A 1 70 ? -29.325 -4.129 8.230 1.00 76.19 70 VAL A C 1
ATOM 530 O O . VAL A 1 70 ? -28.434 -4.603 7.525 1.00 76.19 70 VAL A O 1
ATOM 533 N N . ALA A 1 71 ? -30.571 -4.613 8.203 1.00 76.44 71 ALA A N 1
ATOM 534 C CA . ALA A 1 71 ? -30.992 -5.736 7.363 1.00 76.44 71 ALA A CA 1
ATOM 535 C C . ALA A 1 71 ? -30.905 -5.435 5.853 1.00 76.44 71 ALA A C 1
ATOM 537 O O . ALA A 1 71 ? -30.557 -6.313 5.063 1.00 76.44 71 ALA A O 1
ATOM 538 N N . THR A 1 72 ? -31.184 -4.197 5.436 1.00 78.38 72 THR A N 1
ATOM 539 C CA . THR A 1 72 ? -31.071 -3.770 4.034 1.00 78.38 72 THR A CA 1
ATOM 540 C C . THR A 1 72 ? -29.607 -3.587 3.646 1.00 78.38 72 THR A C 1
ATOM 542 O O . THR A 1 72 ? -29.188 -4.130 2.627 1.00 78.38 72 THR A O 1
ATOM 545 N N . ALA A 1 73 ? -28.796 -2.956 4.502 1.00 76.19 73 ALA A N 1
ATOM 546 C CA . ALA A 1 73 ? -27.349 -2.858 4.294 1.00 76.19 73 ALA A CA 1
ATOM 547 C C . ALA A 1 73 ? -26.679 -4.244 4.167 1.00 76.19 73 ALA A C 1
ATOM 549 O O . ALA A 1 73 ? -25.841 -4.442 3.290 1.00 76.19 73 ALA A O 1
ATOM 550 N N . ARG A 1 74 ? -27.090 -5.228 4.984 1.00 80.75 74 ARG A N 1
ATOM 551 C CA . ARG A 1 74 ? -26.596 -6.615 4.903 1.00 80.75 74 ARG A CA 1
ATOM 552 C C . ARG A 1 74 ? -26.973 -7.303 3.587 1.00 80.75 74 ARG A C 1
ATOM 554 O O . ARG A 1 74 ? -26.123 -7.972 3.010 1.00 80.75 74 ARG A O 1
ATOM 561 N N . ARG A 1 75 ? -28.217 -7.143 3.111 1.00 82.69 75 ARG A N 1
ATOM 562 C CA . ARG A 1 75 ? -28.673 -7.729 1.834 1.00 82.69 75 ARG A CA 1
ATOM 563 C C . ARG A 1 75 ? -27.882 -7.181 0.646 1.00 82.69 75 ARG A C 1
ATOM 565 O O . ARG A 1 75 ? -27.368 -7.971 -0.137 1.00 82.69 75 ARG A O 1
ATOM 572 N N . TRP A 1 76 ? -27.706 -5.861 0.566 1.00 86.31 76 TRP A N 1
ATOM 573 C CA . TRP A 1 76 ? -26.895 -5.237 -0.486 1.00 86.31 76 TRP A CA 1
ATOM 574 C C . TRP A 1 76 ? -25.421 -5.642 -0.414 1.00 86.31 76 TRP A C 1
ATOM 576 O O . TRP A 1 76 ? -24.841 -5.980 -1.440 1.00 86.31 76 TRP A O 1
ATOM 586 N N . ALA A 1 77 ? -24.823 -5.682 0.782 1.00 82.19 77 ALA A N 1
ATOM 587 C CA . ALA A 1 77 ? -23.437 -6.122 0.947 1.00 82.19 77 ALA A CA 1
ATOM 588 C C . ALA A 1 77 ? -23.223 -7.581 0.505 1.00 82.19 77 ALA A C 1
ATOM 590 O O . ALA A 1 77 ? -22.217 -7.882 -0.133 1.00 82.19 77 ALA A O 1
ATOM 591 N N . LEU A 1 78 ? -24.171 -8.476 0.810 1.00 87.00 78 LEU A N 1
ATOM 592 C CA . LEU A 1 78 ? -24.104 -9.877 0.393 1.00 87.00 78 LEU A CA 1
ATOM 593 C C . LEU A 1 78 ? -24.325 -10.031 -1.119 1.00 87.00 78 LEU A C 1
ATOM 595 O O . LEU A 1 78 ? -23.534 -10.702 -1.773 1.00 87.00 78 LEU A O 1
ATOM 599 N N . GLY A 1 79 ? -25.345 -9.375 -1.682 1.00 89.44 79 GLY A N 1
ATOM 600 C CA . GLY A 1 79 ? -25.640 -9.424 -3.117 1.00 89.44 79 GLY A CA 1
ATOM 601 C C . GLY A 1 79 ? -24.486 -8.891 -3.969 1.00 89.44 79 GLY A C 1
ATOM 602 O O . GLY A 1 79 ? -24.008 -9.588 -4.859 1.00 89.44 79 GLY A O 1
ATOM 603 N N . LEU A 1 80 ? -23.964 -7.705 -3.637 1.00 88.88 80 LEU A N 1
ATOM 604 C CA . LEU A 1 80 ? -22.794 -7.134 -4.313 1.00 88.88 80 LEU A CA 1
ATOM 605 C C . LEU A 1 80 ? -21.538 -7.998 -4.125 1.00 88.88 80 LEU A C 1
ATOM 607 O O . LEU A 1 80 ? -20.753 -8.126 -5.057 1.00 88.88 80 LEU A O 1
ATOM 611 N N . GLY A 1 81 ? -21.357 -8.621 -2.954 1.00 87.12 81 GLY A N 1
ATOM 612 C CA . GLY A 1 81 ? -20.246 -9.542 -2.701 1.00 87.12 81 GLY A CA 1
ATOM 613 C C . GLY A 1 81 ? -20.300 -10.808 -3.563 1.00 87.12 81 GLY A C 1
ATOM 614 O O . GLY A 1 81 ? -19.280 -11.208 -4.119 1.00 87.12 81 GLY A O 1
ATOM 615 N N . ILE A 1 82 ? -21.486 -11.406 -3.722 1.00 90.50 82 ILE A N 1
ATOM 616 C CA . ILE A 1 82 ? -21.701 -12.579 -4.583 1.00 90.50 82 ILE A CA 1
ATOM 617 C C . ILE A 1 82 ? -21.493 -12.211 -6.056 1.00 90.50 82 ILE A C 1
ATOM 619 O O . ILE A 1 82 ? -20.768 -12.916 -6.753 1.00 90.50 82 ILE A O 1
ATOM 623 N N . ILE A 1 83 ? -22.061 -11.090 -6.518 1.00 91.12 83 ILE A N 1
ATOM 624 C CA . ILE A 1 83 ? -21.887 -10.606 -7.897 1.00 91.12 83 ILE A CA 1
ATOM 625 C C . ILE A 1 83 ? -20.406 -10.331 -8.186 1.00 91.12 83 ILE A C 1
ATOM 627 O O . ILE A 1 83 ? -19.887 -10.794 -9.199 1.00 91.12 83 ILE A O 1
ATOM 631 N N . ALA A 1 84 ? -19.701 -9.640 -7.284 1.00 88.81 84 ALA A N 1
ATOM 632 C CA . ALA A 1 84 ? -18.276 -9.360 -7.439 1.00 88.81 84 ALA A CA 1
ATOM 633 C C . ALA A 1 84 ? -17.442 -10.648 -7.530 1.00 88.81 84 ALA A C 1
ATOM 635 O O . ALA A 1 84 ? -16.593 -10.752 -8.410 1.00 88.81 84 ALA A O 1
ATOM 636 N N . LEU A 1 85 ? -17.711 -11.647 -6.680 1.00 90.75 85 LEU A N 1
ATOM 637 C CA . LEU A 1 85 ? -17.033 -12.944 -6.754 1.00 90.75 85 LEU A CA 1
ATOM 638 C C . LEU A 1 85 ? -17.349 -13.682 -8.061 1.00 90.75 85 LEU A C 1
ATOM 640 O O . LEU A 1 85 ? -16.423 -14.162 -8.709 1.00 90.75 85 LEU A O 1
ATOM 644 N N . ALA A 1 86 ? -18.614 -13.744 -8.485 1.00 91.12 86 ALA A N 1
ATOM 645 C CA . ALA A 1 86 ? -19.003 -14.388 -9.742 1.00 91.12 86 ALA A CA 1
ATOM 646 C C . ALA A 1 86 ? -18.282 -13.759 -10.949 1.00 91.12 86 ALA A C 1
ATOM 648 O O . ALA A 1 86 ? -17.687 -14.472 -11.758 1.00 91.12 86 ALA A O 1
ATOM 649 N N . VAL A 1 87 ? -18.243 -12.423 -11.015 1.00 90.56 87 VAL A N 1
ATOM 650 C CA . VAL A 1 87 ? -17.474 -11.675 -12.021 1.00 90.56 87 VAL A CA 1
ATOM 651 C C . VAL A 1 87 ? -15.974 -11.979 -11.912 1.00 90.56 87 VAL A C 1
ATOM 653 O O . VAL A 1 87 ? -15.330 -12.207 -12.933 1.00 90.56 87 VAL A O 1
ATOM 656 N N . SER A 1 88 ? -15.401 -12.079 -10.708 1.00 90.25 88 SER A N 1
ATOM 657 C CA . SER A 1 88 ? -13.991 -12.462 -10.550 1.00 90.25 88 SER A CA 1
ATOM 658 C C . SER A 1 88 ? -13.662 -13.848 -11.116 1.00 90.25 88 SER A C 1
ATOM 660 O O . SER A 1 88 ? -12.585 -14.021 -11.681 1.00 90.25 88 SER A O 1
ATOM 662 N N . TRP A 1 89 ? -14.562 -14.830 -11.010 1.00 91.00 89 TRP A N 1
ATOM 663 C CA . TRP A 1 89 ? -14.350 -16.152 -11.615 1.00 91.00 89 TRP A CA 1
ATOM 664 C C . TRP A 1 89 ? -14.491 -16.137 -13.145 1.00 91.00 89 TRP A C 1
ATOM 666 O O . TRP A 1 89 ? -13.740 -16.842 -13.819 1.00 91.00 89 TRP A O 1
ATOM 676 N N . LEU A 1 90 ? -15.374 -15.293 -13.694 1.00 90.19 90 LEU A N 1
ATOM 677 C CA . LEU A 1 90 ? -15.516 -15.062 -15.141 1.00 90.19 90 LEU A CA 1
ATOM 678 C C . LEU A 1 90 ? -14.268 -14.411 -15.764 1.00 90.19 90 LEU A C 1
ATOM 680 O O . LEU A 1 90 ? -13.893 -14.755 -16.881 1.00 90.19 90 LEU A O 1
ATOM 684 N N . LEU A 1 91 ? -13.593 -13.515 -15.036 1.00 86.44 91 LEU A N 1
ATOM 685 C CA . LEU A 1 91 ? -12.356 -12.855 -15.485 1.00 86.44 91 LEU A CA 1
ATOM 686 C C . LEU A 1 91 ? -11.122 -13.782 -15.485 1.00 86.44 91 LEU A C 1
ATOM 688 O O . LEU A 1 91 ? -10.095 -13.430 -16.061 1.00 86.44 91 LEU A O 1
ATOM 692 N N . GLY A 1 92 ? -11.204 -14.963 -14.863 1.00 87.56 92 GLY A N 1
ATOM 693 C CA . GLY A 1 92 ? -10.179 -16.006 -14.941 1.00 87.56 92 GLY A CA 1
ATOM 694 C C . GLY A 1 92 ? -9.904 -16.704 -13.608 1.00 87.56 92 GLY A C 1
ATOM 695 O O . GLY A 1 92 ? -10.045 -16.125 -12.532 1.00 87.56 92 GLY A O 1
ATOM 696 N N . ARG A 1 93 ? -9.443 -17.962 -13.668 1.00 88.25 93 ARG A N 1
ATOM 697 C CA . ARG A 1 93 ? -9.246 -18.821 -12.480 1.00 88.25 93 ARG A CA 1
ATOM 698 C C . ARG A 1 93 ? -8.290 -18.223 -11.433 1.00 88.25 93 ARG A C 1
ATOM 700 O O . ARG A 1 93 ? -8.580 -18.305 -10.244 1.00 88.25 93 ARG A O 1
ATOM 707 N N . GLY A 1 94 ? -7.191 -17.588 -11.854 1.00 87.50 94 GLY A N 1
ATOM 708 C CA . GLY A 1 94 ? -6.239 -16.934 -10.941 1.00 87.50 94 GLY A CA 1
ATOM 709 C C . GLY A 1 94 ? -6.816 -15.695 -10.241 1.00 87.50 94 GLY A C 1
ATOM 710 O O . GLY A 1 94 ? -6.618 -15.496 -9.038 1.00 87.50 94 GLY A O 1
ATOM 711 N N . PHE A 1 95 ? -7.613 -14.898 -10.959 1.00 90.31 95 PHE A N 1
ATOM 712 C CA . PHE A 1 95 ? -8.302 -13.739 -10.391 1.00 90.31 95 PHE A CA 1
ATOM 713 C C . PHE A 1 95 ? -9.449 -14.165 -9.456 1.00 90.31 95 PHE A C 1
ATOM 715 O O . PHE A 1 95 ? -9.556 -13.653 -8.344 1.00 90.31 95 PHE A O 1
ATOM 722 N N . GLY A 1 96 ? -10.237 -15.178 -9.833 1.00 91.62 96 GLY A N 1
ATOM 723 C CA . GLY A 1 96 ? -11.263 -15.787 -8.977 1.00 91.62 96 GLY A CA 1
ATOM 724 C C . GLY A 1 96 ? -10.697 -16.343 -7.666 1.00 91.62 96 GLY A C 1
ATOM 725 O O . GLY A 1 96 ? -11.226 -16.056 -6.588 1.00 91.62 96 GLY A O 1
ATOM 726 N N . ALA A 1 97 ? -9.572 -17.064 -7.726 1.00 92.69 97 ALA A N 1
ATOM 727 C CA . ALA A 1 97 ? -8.891 -17.592 -6.544 1.00 92.69 97 ALA A CA 1
ATOM 728 C C . ALA A 1 97 ? -8.357 -16.478 -5.620 1.00 92.69 97 ALA A C 1
ATOM 730 O O . ALA A 1 97 ? -8.603 -16.508 -4.411 1.00 92.69 97 ALA A O 1
ATOM 731 N N . THR A 1 98 ? -7.682 -15.461 -6.168 1.00 92.44 98 THR A N 1
ATOM 732 C CA . THR A 1 98 ? -7.144 -14.338 -5.372 1.00 92.44 98 THR A CA 1
ATOM 733 C C . THR A 1 98 ? -8.244 -13.451 -4.782 1.00 92.44 98 THR A C 1
ATOM 735 O O . THR A 1 98 ? -8.149 -13.060 -3.616 1.00 92.44 98 THR A O 1
ATOM 738 N N . ALA A 1 99 ? -9.332 -13.205 -5.518 1.00 92.69 99 ALA A N 1
ATOM 739 C CA . ALA A 1 99 ? -10.517 -12.512 -5.012 1.00 92.69 99 ALA A CA 1
ATOM 740 C C . ALA A 1 99 ? -11.213 -13.297 -3.886 1.00 92.69 99 ALA A C 1
ATOM 742 O O . ALA A 1 99 ? -11.592 -12.713 -2.868 1.00 92.69 99 ALA A O 1
ATOM 743 N N . THR A 1 100 ? -11.316 -14.624 -4.017 1.00 92.94 100 THR A N 1
ATOM 744 C CA . THR A 1 100 ? -11.886 -15.503 -2.981 1.00 92.94 100 THR A CA 1
ATOM 745 C C . THR A 1 100 ? -11.021 -15.502 -1.715 1.00 92.94 100 THR A C 1
ATOM 747 O O . THR A 1 100 ? -11.544 -15.317 -0.615 1.00 92.94 100 THR A O 1
ATOM 750 N N . ALA A 1 101 ? -9.693 -15.601 -1.850 1.00 93.88 101 ALA A N 1
ATOM 751 C CA . ALA A 1 101 ? -8.758 -15.483 -0.728 1.00 93.88 101 ALA A CA 1
ATOM 752 C C . ALA A 1 101 ? -8.844 -14.105 -0.041 1.00 93.88 101 ALA A C 1
ATOM 754 O O . ALA A 1 101 ? -8.852 -14.015 1.188 1.00 93.88 101 ALA A O 1
ATOM 755 N N . PHE A 1 102 ? -8.981 -13.025 -0.817 1.00 92.75 102 PHE A N 1
ATOM 756 C CA . PHE A 1 102 ? -9.189 -11.679 -0.285 1.00 92.75 102 PHE A CA 1
ATOM 757 C C . PHE A 1 102 ? -10.526 -11.555 0.466 1.00 92.75 102 PHE A C 1
ATOM 759 O O . PHE A 1 102 ? -10.560 -10.987 1.560 1.00 92.75 102 PHE A O 1
ATOM 766 N N . ALA A 1 103 ? -11.620 -12.110 -0.061 1.00 90.94 103 ALA A N 1
ATOM 767 C CA . ALA A 1 103 ? -12.917 -12.125 0.616 1.00 90.94 103 ALA A CA 1
ATOM 768 C C . ALA A 1 103 ? -12.858 -12.908 1.943 1.00 90.94 103 ALA A C 1
ATOM 770 O O . ALA A 1 103 ? -13.290 -12.395 2.980 1.00 90.94 103 ALA A O 1
ATOM 771 N N . ALA A 1 104 ? -12.239 -14.094 1.939 1.00 91.75 104 ALA A N 1
ATOM 772 C CA . ALA A 1 104 ? -12.017 -14.905 3.135 1.00 91.75 104 ALA A CA 1
ATOM 773 C C . ALA A 1 104 ? -11.185 -14.158 4.195 1.00 91.75 104 ALA A C 1
ATOM 775 O O . ALA A 1 104 ? -11.561 -14.129 5.369 1.00 91.75 104 ALA A O 1
ATOM 776 N N . LEU A 1 105 ? -10.113 -13.467 3.787 1.00 91.06 105 LEU A N 1
ATOM 777 C CA . LEU A 1 105 ? -9.295 -12.640 4.679 1.00 91.06 105 LEU A CA 1
ATOM 778 C C . LEU A 1 105 ? -10.098 -11.489 5.307 1.00 91.06 105 LEU A C 1
ATOM 780 O O . LEU A 1 105 ? -9.983 -11.246 6.508 1.00 91.06 105 LEU A O 1
ATOM 784 N N . ASN A 1 106 ? -10.948 -10.801 4.536 1.00 89.38 106 ASN A N 1
ATOM 785 C CA . ASN A 1 106 ? -11.807 -9.731 5.063 1.00 89.38 106 ASN A CA 1
ATOM 786 C C . ASN A 1 106 ? -12.868 -10.264 6.042 1.00 89.38 106 ASN A C 1
ATOM 788 O O . ASN A 1 106 ? -13.184 -9.596 7.036 1.00 89.38 106 ASN A O 1
ATOM 792 N N . LEU A 1 107 ? -13.388 -11.473 5.808 1.00 86.94 107 LEU A N 1
ATOM 793 C CA . LEU A 1 107 ? -14.312 -12.140 6.724 1.00 86.94 107 LEU A CA 1
ATOM 794 C C . LEU A 1 107 ? -13.599 -12.535 8.029 1.00 86.94 107 LEU A C 1
ATOM 796 O O . LEU A 1 107 ? -14.049 -12.145 9.106 1.00 86.94 107 LEU A O 1
ATOM 800 N N . ALA A 1 108 ? -12.439 -13.191 7.951 1.00 86.38 108 ALA A N 1
ATOM 801 C CA . ALA A 1 108 ? -11.612 -13.546 9.109 1.00 86.38 108 ALA A CA 1
ATOM 802 C C . ALA A 1 108 ? -11.188 -12.308 9.932 1.00 86.38 108 ALA A C 1
ATOM 804 O O . ALA A 1 108 ? -11.283 -12.301 11.166 1.00 86.38 108 ALA A O 1
ATOM 805 N N . TYR A 1 109 ? -10.804 -11.220 9.250 1.00 84.00 109 TYR A N 1
ATOM 806 C CA . TYR A 1 109 ? -10.533 -9.908 9.849 1.00 84.00 109 TYR A CA 1
ATOM 807 C C . TYR A 1 109 ? -11.738 -9.353 10.616 1.00 84.00 109 TYR A C 1
ATOM 809 O O . TYR A 1 109 ? -11.602 -8.857 11.739 1.00 84.00 109 TYR A O 1
ATOM 817 N N . SER A 1 110 ? -12.930 -9.472 10.030 1.00 80.75 110 SER A N 1
ATOM 818 C CA . SER A 1 110 ? -14.180 -9.004 10.626 1.00 80.75 110 SER A CA 1
ATOM 819 C C . SER A 1 110 ? -14.609 -9.837 11.833 1.00 80.75 110 SER A C 1
ATOM 821 O O . SER A 1 110 ? -15.052 -9.250 12.826 1.00 80.75 110 SER A O 1
ATOM 823 N N . LEU A 1 111 ? -14.443 -11.161 11.780 1.00 80.12 111 LEU A N 1
ATOM 824 C CA . LEU A 1 111 ? -14.832 -12.095 12.839 1.00 80.12 111 LEU A CA 1
ATOM 825 C C . LEU A 1 111 ? -13.916 -11.992 14.072 1.00 80.12 111 LEU A C 1
ATOM 827 O O . LEU A 1 111 ? -14.403 -11.772 15.185 1.00 80.12 111 LEU A O 1
ATOM 831 N N . GLY A 1 112 ? -12.593 -12.089 13.885 1.00 71.81 112 GLY A N 1
ATOM 832 C CA . GLY A 1 112 ? -11.656 -12.268 15.003 1.00 71.81 112 GLY A CA 1
ATOM 833 C C . GLY A 1 112 ? -10.305 -11.568 14.873 1.00 71.81 112 GLY A C 1
ATOM 834 O O . GLY A 1 112 ? -9.867 -10.954 15.846 1.00 71.81 112 GLY A O 1
ATOM 835 N N . LEU A 1 113 ? -9.665 -11.595 13.697 1.00 71.19 113 LEU A N 1
ATOM 836 C CA . LEU A 1 113 ? -8.249 -11.204 13.540 1.00 71.19 113 LEU A CA 1
ATOM 837 C C . LEU A 1 113 ? -7.941 -9.775 14.027 1.00 71.19 113 LEU A C 1
ATOM 839 O O . LEU A 1 113 ? -6.895 -9.545 14.624 1.00 71.19 113 LEU A O 1
ATOM 843 N N . LYS A 1 114 ? -8.886 -8.833 13.893 1.00 69.81 114 LYS A N 1
ATOM 844 C CA . LYS A 1 114 ? -8.770 -7.449 14.406 1.00 69.81 114 LYS A CA 1
ATOM 845 C C . LYS A 1 114 ? -8.553 -7.314 15.928 1.00 69.81 114 LYS A C 1
ATOM 847 O O . LYS A 1 114 ? -8.326 -6.199 16.408 1.00 69.81 114 LYS A O 1
ATOM 852 N N . ARG A 1 115 ? -8.731 -8.400 16.695 1.00 65.94 115 ARG A N 1
ATOM 853 C CA . ARG A 1 115 ? -8.557 -8.451 18.158 1.00 65.94 115 ARG A CA 1
ATOM 854 C C . ARG A 1 115 ? -7.130 -8.827 18.574 1.00 65.94 115 ARG A C 1
ATOM 856 O O . ARG A 1 115 ? -6.765 -8.528 19.706 1.00 65.94 115 ARG A O 1
ATOM 863 N N . ILE A 1 116 ? -6.356 -9.460 17.691 1.00 71.31 116 ILE A N 1
ATOM 864 C CA . ILE A 1 116 ? -5.005 -9.953 17.981 1.00 71.31 116 ILE A CA 1
ATOM 865 C C . ILE A 1 116 ? -3.981 -8.885 17.571 1.00 71.31 116 ILE A C 1
ATOM 867 O O . ILE A 1 116 ? -4.053 -8.325 16.478 1.00 71.31 116 ILE A O 1
ATOM 871 N N . VAL A 1 117 ? -3.044 -8.597 18.473 1.00 70.81 117 VAL A N 1
ATOM 872 C CA . VAL A 1 117 ? -1.967 -7.608 18.308 1.00 70.81 117 VAL A CA 1
ATOM 873 C C . VAL A 1 117 ? -1.031 -8.028 17.171 1.00 70.81 117 VAL A C 1
ATOM 875 O O . VAL A 1 117 ? -0.728 -9.211 17.043 1.00 70.81 117 VAL A O 1
ATOM 878 N N . ILE A 1 118 ? -0.567 -7.070 16.358 1.00 78.31 118 ILE A N 1
ATOM 879 C CA . ILE A 1 118 ? 0.266 -7.243 15.145 1.00 78.31 118 ILE A CA 1
ATOM 880 C C . ILE A 1 118 ? -0.456 -7.977 14.006 1.00 78.31 118 ILE A C 1
ATOM 882 O O . ILE A 1 118 ? -0.413 -7.506 12.871 1.00 78.31 118 ILE A O 1
ATOM 886 N N . VAL A 1 119 ? -1.162 -9.073 14.286 1.00 83.94 119 VAL A N 1
ATOM 887 C CA . VAL A 1 119 ? -1.926 -9.859 13.304 1.00 83.94 119 VAL A CA 1
ATOM 888 C C . VAL A 1 119 ? -2.987 -9.011 12.594 1.00 83.94 119 VAL A C 1
ATOM 890 O O . VAL A 1 119 ? -3.254 -9.225 11.413 1.00 83.94 119 VAL A O 1
ATOM 893 N N . ASP A 1 120 ? -3.555 -7.999 13.255 1.00 84.19 120 ASP A N 1
ATOM 894 C CA . ASP A 1 120 ? -4.473 -7.061 12.610 1.00 84.19 120 ASP A CA 1
ATOM 895 C C . ASP A 1 120 ? -3.786 -6.180 11.544 1.00 84.19 120 ASP A C 1
ATOM 897 O O . ASP A 1 120 ? -4.374 -5.925 10.493 1.00 84.19 120 ASP A O 1
ATOM 901 N N . VAL A 1 121 ? -2.548 -5.736 11.782 1.00 88.44 121 VAL A N 1
ATOM 902 C CA . VAL A 1 121 ? -1.758 -4.939 10.827 1.00 88.44 121 VAL A CA 1
ATOM 903 C C . VAL A 1 121 ? -1.189 -5.827 9.718 1.00 88.44 121 VAL A C 1
ATOM 905 O O . VAL A 1 121 ? -1.280 -5.465 8.545 1.00 88.44 121 VAL A O 1
ATOM 908 N N . VAL A 1 122 ? -0.701 -7.025 10.055 1.00 91.19 122 VAL A N 1
ATOM 909 C CA . VAL A 1 122 ? -0.256 -8.031 9.077 1.00 91.19 122 VAL A CA 1
ATOM 910 C C . VAL A 1 122 ? -1.411 -8.446 8.163 1.00 91.19 122 VAL A C 1
ATOM 912 O O . VAL A 1 122 ? -1.238 -8.472 6.950 1.00 91.19 122 VAL A O 1
ATOM 915 N N . GLY A 1 123 ? -2.615 -8.674 8.698 1.00 90.31 123 GLY A N 1
ATOM 916 C CA . GLY A 1 123 ? -3.804 -8.982 7.896 1.00 90.31 123 GLY A CA 1
ATOM 917 C C . GLY A 1 123 ? -4.188 -7.856 6.928 1.00 90.31 123 GLY A C 1
ATOM 918 O O . GLY A 1 123 ? -4.573 -8.126 5.791 1.00 90.31 123 GLY A O 1
ATOM 919 N N . ILE A 1 124 ? -4.019 -6.588 7.326 1.00 90.19 124 ILE A N 1
ATOM 920 C CA . ILE A 1 124 ? -4.179 -5.445 6.413 1.00 90.19 124 ILE A CA 1
ATOM 921 C C . ILE A 1 124 ? -3.110 -5.483 5.310 1.00 90.19 124 ILE A C 1
ATOM 923 O O . ILE A 1 124 ? -3.455 -5.321 4.139 1.00 90.19 124 ILE A O 1
ATOM 927 N N . ALA A 1 125 ? -1.842 -5.728 5.655 1.00 93.75 125 ALA A N 1
ATOM 928 C CA . ALA A 1 125 ? -0.737 -5.773 4.698 1.00 93.75 125 ALA A CA 1
ATOM 929 C C . ALA A 1 125 ? -0.863 -6.930 3.690 1.00 93.75 125 ALA A C 1
ATOM 931 O O . ALA A 1 125 ? -0.748 -6.702 2.486 1.00 93.75 125 ALA A O 1
ATOM 932 N N . VAL A 1 126 ? -1.219 -8.138 4.143 1.00 94.56 126 VAL A N 1
ATOM 933 C CA . VAL A 1 126 ? -1.560 -9.273 3.264 1.00 94.56 126 VAL A CA 1
ATOM 934 C C . VAL A 1 126 ? -2.745 -8.918 2.359 1.00 94.56 126 VAL A C 1
ATOM 936 O O . VAL A 1 126 ? -2.732 -9.240 1.176 1.00 94.56 126 VAL A O 1
ATOM 939 N N . GLY A 1 127 ? -3.737 -8.173 2.857 1.00 93.94 127 GLY A N 1
ATOM 940 C CA . GLY A 1 127 ? -4.838 -7.662 2.036 1.00 93.94 127 GLY A CA 1
ATOM 941 C C . GLY A 1 127 ? -4.405 -6.680 0.937 1.00 93.94 127 GLY A C 1
ATOM 942 O O . GLY A 1 127 ? -5.043 -6.630 -0.113 1.00 93.94 127 GLY A O 1
ATOM 943 N N . PHE A 1 128 ? -3.331 -5.907 1.130 1.00 94.31 128 PHE A N 1
ATOM 944 C CA . PHE A 1 128 ? -2.731 -5.093 0.063 1.00 94.31 128 PHE A CA 1
ATOM 945 C C . PHE A 1 128 ? -1.943 -5.943 -0.936 1.00 94.31 128 PHE A C 1
ATOM 947 O O . PHE A 1 128 ? -2.112 -5.749 -2.138 1.00 94.31 128 PHE A O 1
ATOM 954 N N . VAL A 1 129 ? -1.176 -6.929 -0.461 1.00 95.56 129 VAL A N 1
ATOM 955 C CA . VAL A 1 129 ? -0.478 -7.896 -1.322 1.00 95.56 129 VAL A CA 1
ATOM 956 C C . VAL A 1 129 ? -1.463 -8.662 -2.207 1.00 95.56 129 VAL A C 1
ATOM 958 O O . VAL A 1 129 ? -1.278 -8.696 -3.417 1.00 95.56 129 VAL A O 1
ATOM 961 N N . LEU A 1 130 ? -2.552 -9.205 -1.651 1.00 93.62 130 LEU A N 1
ATOM 962 C CA . LEU A 1 130 ? -3.567 -9.931 -2.424 1.00 93.62 130 LEU A CA 1
ATOM 963 C C . LEU A 1 130 ? -4.193 -9.070 -3.528 1.00 93.62 130 LEU A C 1
ATOM 965 O O . LEU A 1 130 ? -4.414 -9.574 -4.624 1.00 93.62 130 LEU A O 1
ATOM 969 N N . ARG A 1 131 ? -4.428 -7.770 -3.282 1.00 92.50 131 ARG A N 1
ATOM 970 C CA . ARG A 1 131 ? -4.872 -6.850 -4.344 1.00 92.50 131 ARG A CA 1
ATOM 971 C C . ARG A 1 131 ? -3.801 -6.651 -5.413 1.00 92.50 131 ARG A C 1
ATOM 973 O O . ARG A 1 131 ? -4.135 -6.663 -6.587 1.00 92.50 131 ARG A O 1
ATOM 980 N N . ALA A 1 132 ? -2.537 -6.493 -5.024 1.00 92.56 132 ALA A N 1
ATOM 981 C CA . ALA A 1 132 ? -1.437 -6.327 -5.971 1.00 92.56 132 ALA A CA 1
ATOM 982 C C . ALA A 1 132 ? -1.234 -7.574 -6.855 1.00 92.56 132 ALA A C 1
ATOM 984 O O . ALA A 1 132 ? -1.025 -7.437 -8.057 1.00 92.56 132 ALA A O 1
ATOM 985 N N . VAL A 1 133 ? -1.384 -8.780 -6.293 1.00 92.81 133 VAL A N 1
ATOM 986 C CA . VAL A 1 133 ? -1.396 -10.036 -7.063 1.00 92.81 133 VAL A CA 1
ATOM 987 C C . VAL A 1 133 ? -2.623 -10.101 -7.977 1.00 92.81 133 VAL A C 1
ATOM 989 O O . VAL A 1 133 ? -2.476 -10.373 -9.164 1.00 92.81 133 VAL A O 1
ATOM 992 N N . ALA A 1 134 ? -3.819 -9.774 -7.475 1.00 91.62 134 ALA A N 1
ATOM 993 C CA . ALA A 1 134 ? -5.041 -9.750 -8.280 1.00 91.62 134 ALA A CA 1
ATOM 994 C C . ALA A 1 134 ? -4.944 -8.780 -9.480 1.00 91.62 134 ALA A C 1
ATOM 996 O O . ALA A 1 134 ? -5.416 -9.111 -10.567 1.00 91.62 134 ALA A O 1
ATOM 997 N N . SER A 1 135 ? -4.262 -7.637 -9.327 1.00 89.06 135 SER A N 1
ATOM 998 C CA . SER A 1 135 ? -3.956 -6.704 -10.426 1.00 89.06 135 SER A CA 1
ATOM 999 C C . SER A 1 135 ? -3.057 -7.298 -11.519 1.00 89.06 135 SER A C 1
ATOM 1001 O O . SER A 1 135 ? -3.114 -6.839 -12.656 1.00 89.06 135 SER A O 1
ATOM 1003 N N . VAL A 1 136 ? -2.230 -8.303 -11.209 1.00 90.06 136 VAL A N 1
ATOM 1004 C CA . VAL A 1 136 ? -1.428 -9.032 -12.209 1.00 90.06 136 VAL A CA 1
ATOM 1005 C C . VAL A 1 136 ? -2.239 -10.179 -12.816 1.00 90.06 136 VAL A C 1
ATOM 1007 O O . VAL A 1 136 ? -2.233 -10.351 -14.033 1.00 90.06 136 VAL A O 1
ATOM 1010 N N . GLU A 1 137 ? -2.996 -10.922 -12.002 1.00 88.88 137 GLU A N 1
ATOM 1011 C CA . GLU A 1 137 ? -3.853 -12.020 -12.475 1.00 88.88 137 GLU A CA 1
ATOM 1012 C C . GLU A 1 137 ? -4.917 -11.551 -13.479 1.00 88.88 137 GLU A C 1
ATOM 1014 O O . GLU A 1 137 ? -5.137 -12.225 -14.482 1.00 88.88 137 GLU A O 1
ATOM 1019 N N . VAL A 1 138 ? -5.527 -10.375 -13.274 1.00 88.94 138 VAL A N 1
ATOM 1020 C CA . VAL A 1 138 ? -6.521 -9.811 -14.211 1.00 88.94 138 VAL A CA 1
ATOM 1021 C C . VAL A 1 138 ? -5.919 -9.389 -15.559 1.00 88.94 138 VAL A C 1
ATOM 1023 O O . VAL A 1 138 ? -6.632 -9.311 -16.556 1.00 88.94 138 VAL A O 1
ATOM 1026 N N . LEU A 1 139 ? -4.606 -9.144 -15.624 1.00 88.00 139 LEU A N 1
ATOM 1027 C CA . LEU A 1 139 ? -3.913 -8.788 -16.867 1.00 88.00 139 LEU A CA 1
ATOM 1028 C C . LEU A 1 139 ? -3.480 -10.011 -17.685 1.00 88.00 139 LEU A C 1
ATOM 1030 O O . LEU A 1 139 ? -3.249 -9.873 -18.887 1.00 88.00 139 LEU A O 1
ATOM 1034 N N . ARG A 1 140 ? -3.394 -11.205 -17.078 1.00 85.25 140 ARG A N 1
ATOM 1035 C CA . ARG A 1 140 ? -2.943 -12.427 -17.768 1.00 85.25 140 ARG A CA 1
ATOM 1036 C C . ARG A 1 140 ? -3.774 -12.811 -19.001 1.00 85.25 140 ARG A C 1
ATOM 1038 O O . ARG A 1 140 ? -3.157 -13.135 -20.013 1.00 85.25 140 ARG A O 1
ATOM 1045 N N . PRO A 1 141 ? -5.121 -12.736 -18.995 1.00 82.19 141 PRO A N 1
ATOM 1046 C CA . PRO A 1 141 ? -5.918 -13.029 -20.189 1.00 82.19 141 PRO A CA 1
ATOM 1047 C C . PRO A 1 141 ? -5.681 -12.043 -21.344 1.00 82.19 141 PRO A C 1
ATOM 1049 O O . PRO A 1 141 ? -5.907 -12.392 -22.495 1.00 82.19 141 PRO A O 1
ATOM 1052 N N . VAL A 1 142 ? -5.235 -10.816 -21.042 1.00 82.00 142 VAL A N 1
ATOM 1053 C CA . VAL A 1 142 ? -5.126 -9.706 -22.008 1.00 82.00 142 VAL A CA 1
ATOM 1054 C C . VAL A 1 142 ? -3.699 -9.531 -22.542 1.00 82.00 142 VAL A C 1
ATOM 1056 O O . VAL A 1 142 ? -3.513 -9.145 -23.691 1.00 82.00 142 VAL A O 1
ATOM 1059 N N . ARG A 1 143 ? -2.678 -9.784 -21.712 1.00 74.81 143 ARG A N 1
ATOM 1060 C CA . ARG A 1 143 ? -1.250 -9.582 -22.039 1.00 74.81 143 ARG A CA 1
ATOM 1061 C C . ARG A 1 143 ? -0.385 -10.843 -21.927 1.00 74.81 143 ARG A C 1
ATOM 1063 O O . ARG A 1 143 ? 0.834 -10.750 -22.040 1.00 74.81 143 ARG A O 1
ATOM 1070 N N . GLY A 1 144 ? -0.986 -12.012 -21.719 1.00 76.19 144 GLY A N 1
ATOM 1071 C CA . GLY A 1 144 ? -0.263 -13.276 -21.594 1.00 76.19 144 GLY A CA 1
ATOM 1072 C C . GLY A 1 144 ? 0.487 -13.412 -20.265 1.00 76.19 144 GLY A C 1
ATOM 1073 O O . GLY A 1 144 ? 0.057 -12.910 -19.224 1.00 76.19 144 GLY A O 1
ATOM 1074 N N . ALA A 1 145 ? 1.609 -14.132 -20.279 1.00 72.25 145 ALA A N 1
ATOM 1075 C CA . ALA A 1 145 ? 2.349 -14.510 -19.076 1.00 72.25 145 ALA A CA 1
ATOM 1076 C C . ALA A 1 145 ? 3.137 -13.336 -18.456 1.00 72.25 145 ALA A C 1
ATOM 1078 O O . ALA A 1 145 ? 4.357 -13.262 -18.565 1.00 72.25 145 ALA A O 1
ATOM 1079 N N . VAL A 1 146 ? 2.444 -12.427 -17.763 1.00 80.19 146 VAL A N 1
ATOM 1080 C CA . VAL A 1 146 ? 3.083 -11.377 -16.954 1.00 80.19 146 VAL A CA 1
ATOM 1081 C C . VAL A 1 146 ? 3.718 -12.014 -15.703 1.00 80.19 146 VAL A C 1
ATOM 1083 O O . VAL A 1 146 ? 2.983 -12.571 -14.874 1.00 80.19 146 VAL A O 1
ATOM 1086 N N . PRO A 1 147 ? 5.054 -11.953 -15.527 1.00 82.12 147 PRO A N 1
ATOM 1087 C CA . PRO A 1 147 ? 5.714 -12.500 -14.348 1.00 82.12 147 PRO A CA 1
ATOM 1088 C C . PRO A 1 147 ? 5.441 -11.623 -13.120 1.00 82.12 147 PRO A C 1
ATOM 1090 O O . PRO A 1 147 ? 5.567 -10.398 -13.156 1.00 82.12 147 PRO A O 1
ATOM 1093 N N . LEU A 1 148 ? 5.092 -12.256 -12.001 1.00 84.69 148 LEU A N 1
ATOM 1094 C CA . LEU A 1 148 ? 4.890 -11.568 -10.730 1.00 84.69 148 LEU A CA 1
ATOM 1095 C C . LEU A 1 148 ? 6.251 -11.317 -10.066 1.00 84.69 148 LEU A C 1
ATOM 1097 O O . LEU A 1 148 ? 6.876 -12.247 -9.562 1.00 84.69 148 LEU A O 1
ATOM 1101 N N . SER A 1 149 ? 6.711 -10.064 -10.056 1.00 88.50 149 SER A N 1
ATOM 1102 C CA . SER A 1 149 ? 7.983 -9.696 -9.421 1.00 88.50 149 SER A CA 1
ATOM 1103 C C . SER A 1 149 ? 7.931 -9.904 -7.895 1.00 88.50 149 SER A C 1
ATOM 1105 O O . SER A 1 149 ? 7.090 -9.283 -7.235 1.00 88.50 149 SER A O 1
ATOM 1107 N N . PRO A 1 150 ? 8.843 -10.695 -7.290 1.00 90.75 150 PRO A N 1
ATOM 1108 C CA . PRO A 1 150 ? 8.912 -10.856 -5.834 1.00 90.75 150 PRO A CA 1
ATOM 1109 C C . PRO A 1 150 ? 9.144 -9.530 -5.096 1.00 90.75 150 PRO A C 1
ATOM 1111 O O . PRO A 1 150 ? 8.611 -9.319 -4.006 1.00 90.75 150 PRO A O 1
ATOM 1114 N N . TRP A 1 151 ? 9.870 -8.595 -5.718 1.00 92.06 151 TRP A N 1
ATOM 1115 C CA . TRP A 1 151 ? 10.102 -7.252 -5.182 1.00 92.06 151 TRP A CA 1
ATOM 1116 C C . TRP A 1 151 ? 8.810 -6.447 -5.036 1.00 92.06 151 TRP A C 1
ATOM 1118 O O . TRP A 1 151 ? 8.634 -5.745 -4.044 1.00 92.06 151 TRP A O 1
ATOM 1128 N N . LEU A 1 152 ? 7.865 -6.596 -5.971 1.00 91.00 152 LEU A N 1
ATOM 1129 C CA . LEU A 1 152 ? 6.563 -5.927 -5.905 1.00 91.00 152 LEU A CA 1
ATOM 1130 C C . LEU A 1 152 ? 5.760 -6.414 -4.691 1.00 91.00 152 LEU A C 1
ATOM 1132 O O . LEU A 1 152 ? 5.180 -5.594 -3.975 1.00 91.00 152 LEU A O 1
ATOM 1136 N N . ILE A 1 153 ? 5.783 -7.723 -4.414 1.00 93.81 153 ILE A N 1
ATOM 1137 C CA . ILE A 1 153 ? 5.166 -8.321 -3.220 1.00 93.81 153 ILE A CA 1
ATOM 1138 C C . ILE A 1 153 ? 5.808 -7.741 -1.953 1.00 93.81 153 ILE A C 1
ATOM 1140 O O . ILE A 1 153 ? 5.100 -7.228 -1.084 1.00 93.81 153 ILE A O 1
ATOM 1144 N N . LEU A 1 154 ? 7.142 -7.784 -1.869 1.00 95.38 154 LEU A N 1
ATOM 1145 C CA . LEU A 1 154 ? 7.909 -7.355 -0.700 1.00 95.38 154 LEU A CA 1
ATOM 1146 C C . LEU A 1 154 ? 7.718 -5.862 -0.391 1.00 95.38 154 LEU A C 1
ATOM 1148 O O . LEU A 1 154 ? 7.357 -5.508 0.732 1.00 95.38 154 LEU A O 1
ATOM 1152 N N . CYS A 1 155 ? 7.896 -4.987 -1.384 1.00 94.25 155 CYS A N 1
ATOM 1153 C CA . CYS A 1 155 ? 7.719 -3.545 -1.220 1.00 94.25 155 CYS A CA 1
ATOM 1154 C C . CYS A 1 155 ? 6.268 -3.185 -0.863 1.00 94.25 155 CYS A C 1
ATOM 1156 O O . CYS A 1 155 ? 6.054 -2.371 0.035 1.00 94.25 155 CYS A O 1
ATOM 1158 N N . THR A 1 156 ? 5.269 -3.823 -1.490 1.00 94.94 156 THR A N 1
ATOM 1159 C CA . THR A 1 156 ? 3.849 -3.605 -1.149 1.00 94.94 156 THR A CA 1
ATOM 1160 C C . THR A 1 156 ? 3.548 -4.030 0.288 1.00 94.94 156 THR A C 1
ATOM 1162 O O . THR A 1 156 ? 2.861 -3.309 1.011 1.00 94.94 156 THR A O 1
ATOM 1165 N N . PHE A 1 157 ? 4.073 -5.179 0.724 1.00 96.25 157 PHE A N 1
ATOM 1166 C CA . PHE A 1 157 ? 3.883 -5.689 2.080 1.00 96.25 157 PHE A CA 1
ATOM 1167 C C . PHE A 1 157 ? 4.496 -4.759 3.135 1.00 96.25 157 PHE A C 1
ATOM 1169 O O . PHE A 1 157 ? 3.807 -4.354 4.072 1.00 96.25 157 PHE A O 1
ATOM 1176 N N . LEU A 1 158 ? 5.764 -4.373 2.959 1.00 96.25 158 LEU A N 1
ATOM 1177 C CA . LEU A 1 158 ? 6.489 -3.500 3.888 1.00 96.25 158 LEU A CA 1
ATOM 1178 C C . LEU A 1 158 ? 5.863 -2.101 3.975 1.00 96.25 158 LEU A C 1
ATOM 1180 O O . LEU A 1 158 ? 5.615 -1.609 5.078 1.00 96.25 158 LEU A O 1
ATOM 1184 N N . LEU A 1 159 ? 5.504 -1.504 2.833 1.00 94.56 159 LEU A N 1
ATOM 1185 C CA . LEU A 1 159 ? 4.834 -0.204 2.792 1.00 94.56 159 LEU A CA 1
ATOM 1186 C C . LEU A 1 159 ? 3.448 -0.258 3.460 1.00 94.56 159 LEU A C 1
ATOM 1188 O O . LEU A 1 159 ? 3.077 0.650 4.205 1.00 94.56 159 LEU A O 1
ATOM 1192 N N . ALA A 1 160 ? 2.685 -1.335 3.251 1.00 94.50 160 ALA A N 1
ATOM 1193 C CA . ALA A 1 160 ? 1.388 -1.512 3.898 1.00 94.50 160 ALA A CA 1
ATOM 1194 C C . ALA A 1 160 ? 1.505 -1.740 5.418 1.00 94.50 160 ALA A C 1
ATOM 1196 O O . ALA A 1 160 ? 0.673 -1.222 6.169 1.00 94.50 160 ALA A O 1
ATOM 1197 N N . LEU A 1 161 ? 2.540 -2.452 5.884 1.00 93.88 161 LEU A N 1
ATOM 1198 C CA . LEU A 1 161 ? 2.863 -2.561 7.311 1.00 93.88 161 LEU A CA 1
ATOM 1199 C C . LEU A 1 161 ? 3.206 -1.191 7.910 1.00 93.88 161 LEU A C 1
ATOM 1201 O O . LEU A 1 161 ? 2.632 -0.823 8.933 1.00 93.88 161 LEU A O 1
ATOM 1205 N N . PHE A 1 162 ? 4.073 -0.414 7.253 1.00 93.62 162 PHE A N 1
ATOM 1206 C CA . PHE A 1 162 ? 4.466 0.931 7.684 1.00 93.62 162 PHE A CA 1
ATOM 1207 C C . PHE A 1 162 ? 3.259 1.861 7.869 1.00 93.62 162 PHE A C 1
ATOM 1209 O O . PHE A 1 162 ? 3.043 2.402 8.957 1.00 93.62 162 PHE A O 1
ATOM 1216 N N . LEU A 1 163 ? 2.409 1.979 6.842 1.00 91.50 163 LEU A N 1
ATOM 1217 C CA . LEU A 1 163 ? 1.186 2.787 6.908 1.00 91.50 163 LEU A CA 1
ATOM 1218 C C . LEU A 1 163 ? 0.188 2.244 7.948 1.00 91.50 163 LEU A C 1
ATOM 1220 O O . LEU A 1 163 ? -0.513 3.015 8.609 1.00 91.50 163 LEU A O 1
ATOM 1224 N N . GLY A 1 164 ? 0.130 0.921 8.122 1.00 90.38 164 GLY A N 1
ATOM 1225 C CA . GLY A 1 164 ? -0.699 0.260 9.126 1.00 90.38 164 GLY A CA 1
ATOM 1226 C C . GLY A 1 164 ? -0.280 0.592 10.561 1.00 90.38 164 GLY A C 1
ATOM 1227 O O . GLY A 1 164 ? -1.120 1.019 11.358 1.00 90.38 164 GLY A O 1
ATOM 1228 N N . PHE A 1 165 ? 1.009 0.469 10.890 1.00 90.88 165 PHE A N 1
ATOM 1229 C CA . PHE A 1 165 ? 1.534 0.826 12.211 1.00 90.88 165 PHE A CA 1
ATOM 1230 C C . PHE A 1 165 ? 1.462 2.335 12.473 1.00 90.88 165 PHE A C 1
ATOM 1232 O O . PHE A 1 165 ? 1.054 2.733 13.564 1.00 90.88 165 PHE A O 1
ATOM 1239 N N . ALA A 1 166 ? 1.755 3.179 11.477 1.00 89.12 166 ALA A N 1
ATOM 1240 C CA . ALA A 1 166 ? 1.644 4.635 11.601 1.00 89.12 166 ALA A CA 1
ATOM 1241 C C . ALA A 1 166 ? 0.209 5.069 11.943 1.00 89.12 166 ALA A C 1
ATOM 1243 O O . ALA A 1 166 ? -0.016 5.882 12.846 1.00 89.12 166 ALA A O 1
ATOM 1244 N N . LYS A 1 167 ? -0.783 4.441 11.299 1.00 86.69 167 LYS A N 1
ATOM 1245 C CA . LYS A 1 167 ? -2.195 4.630 11.631 1.00 86.69 167 LYS A CA 1
ATOM 1246 C C . LYS A 1 167 ? -2.536 4.145 13.042 1.00 86.69 167 LYS A C 1
ATOM 1248 O O . LYS A 1 167 ? -3.267 4.837 13.747 1.00 86.69 167 LYS A O 1
ATOM 1253 N N . ARG A 1 168 ? -2.017 2.989 13.478 1.00 85.69 168 ARG A N 1
ATOM 1254 C CA . ARG A 1 168 ? -2.235 2.478 14.847 1.00 85.69 168 ARG A CA 1
ATOM 1255 C C . ARG A 1 168 ? -1.628 3.382 15.916 1.00 85.69 168 ARG A C 1
ATOM 1257 O O . ARG A 1 168 ? -2.276 3.602 16.935 1.00 85.69 168 ARG A O 1
ATOM 1264 N N . ARG A 1 169 ? -0.455 3.968 15.660 1.00 86.00 169 ARG A N 1
ATOM 1265 C CA . ARG A 1 169 ? 0.154 4.999 16.512 1.00 86.00 169 ARG A CA 1
ATOM 1266 C C . ARG A 1 169 ? -0.741 6.234 16.625 1.00 86.00 169 ARG A C 1
ATOM 1268 O O . ARG A 1 169 ? -1.016 6.672 17.736 1.00 86.00 169 ARG A O 1
ATOM 1275 N N . ALA A 1 170 ? -1.243 6.757 15.506 1.00 83.69 170 ALA A N 1
ATOM 1276 C CA . ALA A 1 170 ? -2.139 7.915 15.519 1.00 83.69 170 ALA A CA 1
ATOM 1277 C C . ALA A 1 170 ? -3.475 7.624 16.234 1.00 83.69 170 ALA A C 1
ATOM 1279 O O . ALA A 1 170 ? -3.940 8.449 17.016 1.00 83.69 170 ALA A O 1
ATOM 1280 N N . GLU A 1 171 ? -4.066 6.438 16.031 1.00 81.38 171 GLU A N 1
ATOM 1281 C CA . GLU A 1 171 ? -5.250 5.995 16.787 1.00 81.38 171 GLU A CA 1
ATOM 1282 C C . GLU A 1 171 ? -4.946 5.909 18.300 1.00 81.38 171 GLU A C 1
ATOM 1284 O O . GLU A 1 171 ? -5.735 6.409 19.095 1.00 81.38 171 GLU A O 1
ATOM 1289 N N . TYR A 1 172 ? -3.785 5.376 18.702 1.00 80.75 172 TYR A N 1
ATOM 1290 C CA . TYR A 1 172 ? -3.363 5.295 20.109 1.00 80.75 172 TYR A CA 1
ATOM 1291 C C . TYR A 1 172 ? -3.177 6.675 20.761 1.00 80.75 172 TYR A C 1
ATOM 1293 O O . TYR A 1 172 ? -3.642 6.893 21.878 1.00 80.75 172 TYR A O 1
ATOM 1301 N N . VAL A 1 173 ? -2.528 7.628 20.080 1.00 79.31 173 VAL A N 1
ATOM 1302 C CA . VAL A 1 173 ? -2.328 8.984 20.628 1.00 79.31 173 VAL A CA 1
ATOM 1303 C C . VAL A 1 173 ? -3.657 9.744 20.737 1.00 79.31 173 VAL A C 1
ATOM 1305 O O . VAL A 1 173 ? -3.900 10.403 21.746 1.00 79.31 173 VAL A O 1
ATOM 1308 N N . GLN A 1 174 ? -4.556 9.595 19.758 1.00 73.88 174 GLN A N 1
ATOM 1309 C CA . GLN A 1 174 ? -5.898 10.190 19.813 1.00 73.88 174 GLN A CA 1
ATOM 1310 C C . GLN A 1 174 ? -6.782 9.561 20.903 1.00 73.88 174 GLN A C 1
ATOM 1312 O O . GLN A 1 174 ? -7.567 10.269 21.529 1.00 73.88 174 GLN A O 1
ATOM 1317 N N . GLU A 1 175 ? -6.658 8.254 21.162 1.00 72.81 175 GLU A N 1
ATOM 1318 C CA . GLU A 1 175 ? -7.339 7.585 22.283 1.00 72.81 175 GLU A CA 1
ATOM 1319 C C . GLU A 1 175 ? -6.731 7.966 23.649 1.00 72.81 175 GLU A C 1
ATOM 1321 O O . GLU A 1 175 ? -7.450 7.977 24.641 1.00 72.81 175 GLU A O 1
ATOM 1326 N N . ALA A 1 176 ? -5.452 8.352 23.721 1.00 67.69 176 ALA A N 1
ATOM 1327 C CA . ALA A 1 176 ? -4.837 8.845 24.958 1.00 67.69 176 ALA A CA 1
ATOM 1328 C C . ALA A 1 176 ? -5.279 10.274 25.339 1.00 67.69 176 ALA A C 1
ATOM 1330 O O . ALA A 1 176 ? -5.339 10.596 26.524 1.00 67.69 176 ALA A O 1
ATOM 1331 N N . SER A 1 177 ? -5.601 11.127 24.357 1.00 62.50 177 SER A N 1
ATOM 1332 C CA . SER A 1 177 ? -6.127 12.484 24.586 1.00 62.50 177 SER A CA 1
ATOM 1333 C C . SER A 1 177 ? -7.656 12.551 24.681 1.00 62.50 177 SER A C 1
ATOM 1335 O O . SER A 1 177 ? -8.204 13.515 25.215 1.00 62.50 177 SER A O 1
ATOM 1337 N N . SER A 1 178 ? -8.362 11.529 24.191 1.00 56.78 178 SER A N 1
ATOM 1338 C CA . SER A 1 178 ? -9.826 11.474 24.162 1.00 56.78 178 SER A CA 1
ATOM 1339 C C . SER A 1 178 ? -10.365 10.495 25.200 1.00 56.78 178 SER A C 1
ATOM 1341 O O . SER A 1 178 ? -10.071 9.310 25.136 1.00 56.78 178 SER A O 1
ATOM 1343 N N . ASN A 1 179 ? -11.279 10.936 26.068 1.00 52.34 179 ASN A N 1
ATOM 1344 C CA . ASN A 1 179 ? -11.900 10.103 27.117 1.00 52.34 179 ASN A CA 1
ATOM 1345 C C . ASN A 1 179 ? -12.930 9.064 26.576 1.00 52.34 179 ASN A C 1
ATOM 1347 O O . ASN A 1 179 ? -13.962 8.802 27.192 1.00 52.34 179 ASN A O 1
ATOM 1351 N N . HIS A 1 180 ? -12.697 8.527 25.373 1.00 55.88 180 HIS A N 1
ATOM 1352 C CA . HIS A 1 180 ? -13.559 7.593 24.645 1.00 55.88 180 HIS A CA 1
ATOM 1353 C C . HIS A 1 180 ? -13.068 6.145 24.797 1.00 55.88 180 HIS A C 1
ATOM 1355 O O . HIS A 1 180 ? -11.896 5.884 25.053 1.00 55.88 180 HIS A O 1
ATOM 1361 N N . ALA A 1 181 ? -13.972 5.179 24.614 1.00 53.53 181 ALA A N 1
ATOM 1362 C CA . ALA A 1 181 ? -13.658 3.761 24.773 1.00 53.53 181 ALA A CA 1
ATOM 1363 C C . ALA A 1 181 ? -12.627 3.270 23.736 1.00 53.53 181 ALA A C 1
ATOM 1365 O O . ALA A 1 181 ? -12.936 3.151 22.548 1.00 53.53 181 ALA A O 1
ATOM 1366 N N . ALA A 1 182 ? -11.424 2.947 24.218 1.00 53.97 182 ALA A N 1
ATOM 1367 C CA . ALA A 1 182 ? -10.319 2.446 23.411 1.00 53.97 182 ALA A CA 1
ATOM 1368 C C . ALA A 1 182 ? -10.649 1.131 22.687 1.00 53.97 182 ALA A C 1
ATOM 1370 O O . ALA A 1 182 ? -11.349 0.258 23.222 1.00 53.97 182 ALA A O 1
ATOM 1371 N N . ARG A 1 183 ? -10.093 0.931 21.485 1.00 58.84 183 ARG A N 1
ATOM 1372 C CA . ARG A 1 183 ? -10.212 -0.360 20.783 1.00 58.84 183 ARG A CA 1
ATOM 1373 C C . ARG A 1 183 ? -9.557 -1.482 21.615 1.00 58.84 183 ARG A C 1
ATOM 1375 O O . ARG A 1 183 ? -8.425 -1.309 22.059 1.00 58.84 183 ARG A O 1
ATOM 1382 N N . PRO A 1 184 ? -10.177 -2.674 21.775 1.00 56.19 184 PRO A N 1
ATOM 1383 C CA . PRO A 1 184 ? -9.611 -3.745 22.609 1.00 56.19 184 PRO A CA 1
ATOM 1384 C C . PRO A 1 184 ? -8.183 -4.177 22.235 1.00 56.19 184 PRO A C 1
ATOM 1386 O O . PRO A 1 184 ? -7.396 -4.506 23.119 1.00 56.19 184 PRO A O 1
ATOM 1389 N N . SER A 1 185 ? -7.828 -4.128 20.946 1.00 53.59 185 SER A N 1
ATOM 1390 C CA . SER A 1 185 ? -6.472 -4.422 20.465 1.00 53.59 185 SER A CA 1
ATOM 1391 C C . SER A 1 185 ? -5.451 -3.320 20.776 1.00 53.59 185 SER A C 1
ATOM 1393 O O . SER A 1 185 ? -4.280 -3.635 20.951 1.00 53.59 185 SER A O 1
ATOM 1395 N N . LEU A 1 186 ? -5.865 -2.055 20.934 1.00 58.34 186 LEU A N 1
ATOM 1396 C CA . LEU A 1 186 ? -4.960 -0.953 21.297 1.00 58.34 186 LEU A CA 1
ATOM 1397 C C . LEU A 1 186 ? -4.485 -1.031 22.755 1.00 58.34 186 LEU A C 1
ATOM 1399 O O . LEU A 1 186 ? -3.378 -0.596 23.050 1.00 58.34 186 LEU A O 1
ATOM 1403 N N . ARG A 1 187 ? -5.258 -1.662 23.652 1.00 60.41 187 ARG A N 1
ATOM 1404 C CA . ARG A 1 187 ? -4.919 -1.804 25.085 1.00 60.41 187 ARG A CA 1
ATOM 1405 C C . ARG A 1 187 ? -3.638 -2.601 25.368 1.00 60.41 187 ARG A C 1
ATOM 1407 O O . ARG A 1 187 ? -3.130 -2.528 26.480 1.00 60.41 187 ARG A O 1
ATOM 1414 N N . HIS A 1 188 ? -3.155 -3.366 24.391 1.00 64.44 188 HIS A N 1
ATOM 1415 C CA . HIS A 1 188 ? -1.961 -4.207 24.497 1.00 64.44 188 HIS A CA 1
ATOM 1416 C C . HIS A 1 188 ? -0.739 -3.608 23.777 1.00 64.44 188 HIS A C 1
ATOM 1418 O O . HIS A 1 188 ? 0.359 -4.144 23.888 1.00 64.44 188 HIS A O 1
ATOM 1424 N N . TYR A 1 189 ? -0.907 -2.505 23.038 1.00 66.69 189 TYR A N 1
ATOM 1425 C CA . TYR A 1 189 ? 0.204 -1.799 22.409 1.00 66.69 189 TYR A CA 1
ATOM 1426 C C . TYR A 1 189 ? 0.813 -0.786 23.382 1.00 66.69 189 TYR A C 1
ATOM 1428 O O . TYR A 1 189 ? 0.126 0.104 23.873 1.00 66.69 189 TYR A O 1
ATOM 1436 N N . GLY A 1 190 ? 2.124 -0.863 23.609 1.00 74.56 190 GLY A N 1
ATOM 1437 C CA . GLY A 1 190 ? 2.872 0.235 24.224 1.00 74.56 190 GLY A CA 1
ATOM 1438 C C . GLY A 1 190 ? 3.259 1.290 23.183 1.00 74.56 190 GLY A C 1
ATOM 1439 O O . GLY A 1 190 ? 3.665 0.931 22.077 1.00 74.56 190 GLY A O 1
ATOM 1440 N N . ARG A 1 191 ? 3.223 2.585 23.537 1.00 79.12 191 ARG A N 1
ATOM 1441 C CA . ARG A 1 191 ? 3.640 3.686 22.636 1.00 79.12 191 ARG A CA 1
ATOM 1442 C C . ARG A 1 191 ? 5.027 3.439 22.022 1.00 79.12 191 ARG A C 1
ATOM 1444 O O . ARG A 1 191 ? 5.145 3.398 20.805 1.00 79.12 191 ARG A O 1
ATOM 1451 N N . ARG A 1 192 ? 6.026 3.125 22.861 1.00 84.06 192 ARG A N 1
ATOM 1452 C CA . ARG A 1 192 ? 7.405 2.805 22.431 1.00 84.06 192 ARG A CA 1
ATOM 1453 C C . ARG A 1 192 ? 7.478 1.620 21.458 1.00 84.06 192 ARG A C 1
ATOM 1455 O O . ARG A 1 192 ? 8.294 1.629 20.548 1.00 84.06 192 ARG A O 1
ATOM 1462 N N . MET A 1 193 ? 6.626 0.608 21.634 1.00 85.50 193 MET A N 1
ATOM 1463 C CA . MET A 1 193 ? 6.570 -0.559 20.745 1.00 85.50 193 MET A CA 1
ATOM 1464 C C . MET A 1 193 ? 6.013 -0.175 19.368 1.00 85.50 193 MET A C 1
ATOM 1466 O O . MET A 1 193 ? 6.561 -0.594 18.354 1.00 85.50 193 MET A O 1
ATOM 1470 N N . LEU A 1 194 ? 4.967 0.658 19.319 1.00 86.88 194 LEU A N 1
ATOM 1471 C CA . LEU A 1 194 ? 4.467 1.222 18.060 1.00 86.88 194 LEU A CA 1
ATOM 1472 C C . LEU A 1 194 ? 5.513 2.117 17.387 1.00 86.88 194 LEU A C 1
ATOM 1474 O O . LEU A 1 194 ? 5.707 1.995 16.183 1.00 86.88 194 LEU A O 1
ATOM 1478 N N . ASP A 1 195 ? 6.216 2.959 18.148 1.00 88.56 195 ASP A N 1
ATOM 1479 C CA . ASP A 1 195 ? 7.280 3.822 17.622 1.00 88.56 195 ASP A CA 1
ATOM 1480 C C . ASP A 1 195 ? 8.395 2.991 16.948 1.00 88.56 195 ASP A C 1
ATOM 1482 O O . ASP A 1 195 ? 8.749 3.252 15.797 1.00 88.56 195 ASP A O 1
ATOM 1486 N N . VAL A 1 196 ? 8.878 1.930 17.612 1.00 92.31 196 VAL A N 1
ATOM 1487 C CA . VAL A 1 196 ? 9.880 0.996 17.059 1.00 92.31 196 VAL A CA 1
ATOM 1488 C C . VAL A 1 196 ? 9.357 0.254 15.825 1.00 92.31 196 VAL A C 1
ATOM 1490 O O . VAL A 1 196 ? 10.084 0.132 14.843 1.00 92.31 196 VAL A O 1
ATOM 1493 N N . LEU A 1 197 ? 8.100 -0.205 15.823 1.00 92.38 197 LEU A N 1
ATOM 1494 C CA . LEU A 1 197 ? 7.507 -0.890 14.665 1.00 92.38 197 LEU A CA 1
ATOM 1495 C C . LEU A 1 197 ? 7.360 0.039 13.448 1.00 92.38 197 LEU A C 1
ATOM 1497 O O . LEU A 1 197 ? 7.627 -0.387 12.323 1.00 92.38 197 LEU A O 1
ATOM 1501 N N . VAL A 1 198 ? 6.985 1.307 13.651 1.00 92.44 198 VAL A N 1
ATOM 1502 C CA . VAL A 1 198 ? 6.901 2.308 12.572 1.00 92.44 198 VAL A CA 1
ATOM 1503 C C . VAL A 1 198 ? 8.286 2.617 12.000 1.00 92.44 198 VAL A C 1
ATOM 1505 O O . VAL A 1 198 ? 8.454 2.593 10.784 1.00 92.44 198 VAL A O 1
ATOM 1508 N N . VAL A 1 199 ? 9.293 2.859 12.846 1.00 94.06 199 VAL A N 1
ATOM 1509 C CA . VAL A 1 199 ? 10.659 3.157 12.376 1.00 94.06 199 VAL A CA 1
ATOM 1510 C C . VAL A 1 199 ? 11.305 1.932 11.719 1.00 94.06 199 VAL A C 1
ATOM 1512 O O . VAL A 1 199 ? 11.892 2.053 10.647 1.00 94.06 199 VAL A O 1
ATOM 1515 N N . GLY A 1 200 ? 11.142 0.738 12.293 1.00 95.56 200 GLY A N 1
ATOM 1516 C CA . GLY A 1 200 ? 11.666 -0.504 11.719 1.00 95.56 200 GLY A CA 1
ATOM 1517 C C . GLY A 1 200 ? 11.070 -0.817 10.345 1.00 95.56 200 GLY A C 1
ATOM 1518 O O . GLY A 1 200 ? 11.801 -1.157 9.417 1.00 95.56 200 GLY A O 1
ATOM 1519 N N . THR A 1 201 ? 9.756 -0.631 10.170 1.00 95.19 201 THR A N 1
ATOM 1520 C CA . THR A 1 201 ? 9.106 -0.820 8.859 1.00 95.19 201 THR A CA 1
ATOM 1521 C C . THR A 1 201 ? 9.429 0.290 7.860 1.00 95.19 201 THR A C 1
ATOM 1523 O O . THR A 1 201 ? 9.543 -0.007 6.673 1.00 95.19 201 THR A O 1
ATOM 1526 N N . PHE A 1 202 ? 9.666 1.530 8.304 1.00 94.94 202 PHE A N 1
ATOM 1527 C CA . PHE A 1 202 ? 10.219 2.600 7.464 1.00 94.94 202 PHE A CA 1
ATOM 1528 C C . PHE A 1 202 ? 11.593 2.215 6.892 1.00 94.94 202 PHE A C 1
ATOM 1530 O O . PHE A 1 202 ? 11.762 2.199 5.671 1.00 94.94 202 PHE A O 1
ATOM 1537 N N . VAL A 1 203 ? 12.547 1.835 7.755 1.00 96.38 203 VAL A N 1
ATOM 1538 C CA . VAL A 1 203 ? 13.905 1.442 7.334 1.00 96.38 203 VAL A CA 1
ATOM 1539 C C . VAL A 1 203 ? 13.858 0.211 6.429 1.00 96.38 203 VAL A C 1
ATOM 1541 O O . VAL A 1 203 ? 14.492 0.208 5.377 1.00 96.38 203 VAL A O 1
ATOM 1544 N N . ALA A 1 204 ? 13.057 -0.803 6.774 1.00 96.75 204 ALA A N 1
ATOM 1545 C CA . ALA A 1 204 ? 12.894 -1.994 5.944 1.00 96.75 204 ALA A CA 1
ATOM 1546 C C . ALA A 1 204 ? 12.282 -1.677 4.566 1.00 96.75 204 ALA A C 1
ATOM 1548 O O . ALA A 1 204 ? 12.734 -2.227 3.565 1.00 96.75 204 ALA A O 1
ATOM 1549 N N . THR A 1 205 ? 11.300 -0.769 4.486 1.00 96.00 205 THR A N 1
ATOM 1550 C CA . THR A 1 205 ? 10.693 -0.348 3.207 1.00 96.00 205 THR A CA 1
ATOM 1551 C C . THR A 1 205 ? 11.711 0.371 2.322 1.00 96.00 205 THR A C 1
ATOM 1553 O O . THR A 1 205 ? 11.829 0.047 1.141 1.00 96.00 205 THR A O 1
ATOM 1556 N N . LEU A 1 206 ? 12.473 1.315 2.887 1.00 95.75 206 LEU A N 1
ATOM 1557 C CA . LEU A 1 206 ? 13.499 2.052 2.147 1.00 95.75 206 LEU A CA 1
ATOM 1558 C C . LEU A 1 206 ? 14.651 1.132 1.709 1.00 95.75 206 LEU A C 1
ATOM 1560 O O . LEU A 1 206 ? 15.071 1.185 0.556 1.00 95.75 206 LEU A O 1
ATOM 1564 N N . GLY A 1 207 ? 15.108 0.240 2.593 1.00 96.31 207 GLY A N 1
ATOM 1565 C CA . GLY A 1 207 ? 16.124 -0.765 2.280 1.00 96.31 207 GLY A CA 1
ATOM 1566 C C . GLY A 1 207 ? 15.678 -1.725 1.176 1.00 96.31 207 GLY A C 1
ATOM 1567 O O . GLY A 1 207 ? 16.417 -1.936 0.219 1.00 96.31 207 GLY A O 1
ATOM 1568 N N . ALA A 1 208 ? 14.446 -2.240 1.242 1.00 96.06 208 ALA A N 1
ATOM 1569 C CA . ALA A 1 208 ? 13.883 -3.088 0.191 1.00 96.06 208 ALA A CA 1
ATOM 1570 C C . ALA A 1 208 ? 13.764 -2.355 -1.156 1.00 96.06 208 ALA A C 1
ATOM 1572 O O . ALA A 1 208 ? 14.012 -2.964 -2.193 1.00 96.06 208 ALA A O 1
ATOM 1573 N N . TYR A 1 209 ? 13.443 -1.055 -1.152 1.00 94.62 209 TYR A N 1
ATOM 1574 C CA . TYR A 1 209 ? 13.430 -0.240 -2.369 1.00 94.62 209 TYR A CA 1
ATOM 1575 C C . TYR A 1 209 ? 14.833 -0.083 -2.979 1.00 94.62 209 TYR A C 1
ATOM 1577 O O . TYR A 1 209 ? 15.013 -0.309 -4.174 1.00 94.62 209 TYR A O 1
ATOM 1585 N N . VAL A 1 210 ? 15.841 0.247 -2.164 1.00 94.69 210 VAL A N 1
ATOM 1586 C CA . VAL A 1 210 ? 17.237 0.365 -2.624 1.00 94.69 210 VAL A CA 1
ATOM 1587 C C . VAL A 1 210 ? 17.742 -0.973 -3.174 1.00 94.69 210 VAL A C 1
ATOM 1589 O O . VAL A 1 210 ? 18.268 -1.015 -4.286 1.00 94.69 210 VAL A O 1
ATOM 1592 N N . LEU A 1 211 ? 17.503 -2.078 -2.460 1.00 94.62 211 LEU A N 1
ATOM 1593 C CA . LEU A 1 211 ? 17.844 -3.427 -2.924 1.00 94.62 211 LEU A CA 1
ATOM 1594 C C . LEU A 1 211 ? 17.134 -3.779 -4.238 1.00 94.62 211 LEU A C 1
ATOM 1596 O O . LEU A 1 211 ? 17.780 -4.302 -5.139 1.00 94.62 211 LEU A O 1
ATOM 1600 N N . TYR A 1 212 ? 15.855 -3.426 -4.397 1.00 93.00 212 TY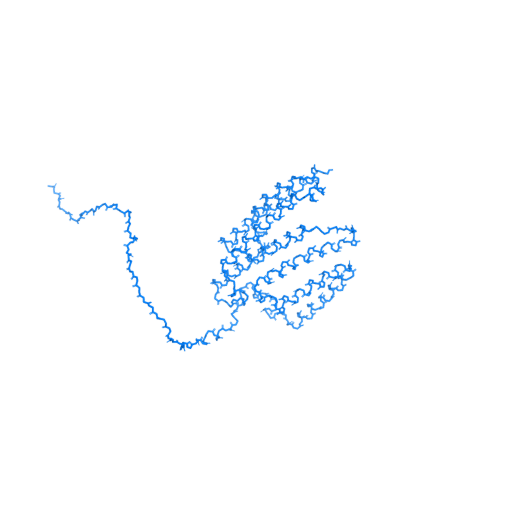R A N 1
ATOM 1601 C CA . TYR A 1 212 ? 15.137 -3.581 -5.664 1.00 93.00 212 TYR A CA 1
ATOM 1602 C C . TYR A 1 212 ? 15.815 -2.819 -6.816 1.00 93.00 212 TYR A C 1
ATOM 1604 O O . TYR A 1 212 ? 15.972 -3.394 -7.892 1.00 93.00 212 TYR A O 1
ATOM 1612 N N . THR A 1 213 ? 16.258 -1.570 -6.606 1.00 91.19 213 THR A N 1
ATOM 1613 C CA . THR A 1 213 ? 16.942 -0.783 -7.658 1.00 91.19 213 THR A CA 1
ATOM 1614 C C . THR A 1 213 ? 18.322 -1.323 -8.046 1.00 91.19 213 THR A C 1
ATOM 1616 O O . THR A 1 213 ? 18.784 -1.046 -9.149 1.00 91.19 213 THR A O 1
ATOM 1619 N N . LEU A 1 214 ? 18.965 -2.098 -7.166 1.00 92.06 214 LEU A N 1
ATOM 1620 C CA . LEU A 1 214 ?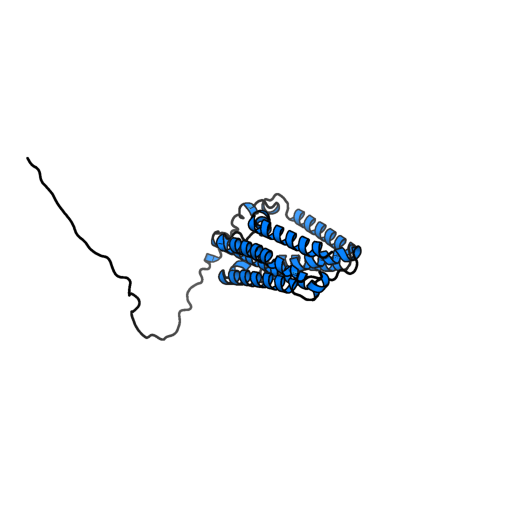 20.281 -2.709 -7.387 1.00 92.06 214 LEU A CA 1
ATOM 1621 C C . LEU A 1 214 ? 20.210 -4.190 -7.794 1.00 92.06 214 LEU A C 1
ATOM 1623 O O . LEU A 1 214 ? 21.215 -4.759 -8.217 1.00 92.06 214 LEU A O 1
ATOM 1627 N N . ALA A 1 215 ? 19.047 -4.831 -7.662 1.00 92.25 215 ALA A N 1
ATOM 1628 C CA . ALA A 1 215 ? 18.876 -6.245 -7.961 1.00 92.25 215 ALA A CA 1
ATOM 1629 C C . ALA A 1 215 ? 19.163 -6.531 -9.442 1.00 92.25 215 ALA A C 1
ATOM 1631 O O . ALA A 1 215 ? 18.603 -5.888 -10.330 1.00 92.25 215 ALA A O 1
ATOM 1632 N N . THR A 1 216 ? 19.978 -7.553 -9.713 1.00 86.81 216 THR A N 1
ATOM 1633 C CA . THR A 1 216 ? 20.402 -7.930 -11.073 1.00 86.81 216 THR A CA 1
ATOM 1634 C C . THR A 1 216 ? 19.223 -8.135 -12.023 1.00 86.81 216 THR A C 1
ATOM 1636 O O . THR A 1 216 ? 19.247 -7.627 -13.137 1.00 86.81 216 THR A O 1
ATOM 1639 N N . GLY A 1 217 ? 18.146 -8.787 -11.570 1.00 84.81 217 GLY A N 1
ATOM 1640 C CA . GLY A 1 217 ? 16.922 -8.955 -12.362 1.00 84.81 217 GLY A CA 1
ATOM 1641 C C . GLY A 1 217 ? 16.233 -7.635 -12.741 1.00 84.81 217 GLY A C 1
ATOM 1642 O O . GLY A 1 217 ? 15.706 -7.524 -13.844 1.00 84.81 217 GLY A O 1
ATOM 1643 N N . THR A 1 218 ? 16.275 -6.620 -11.872 1.00 85.06 218 THR A N 1
ATOM 1644 C CA . THR A 1 218 ? 15.762 -5.270 -12.168 1.00 85.06 218 THR A CA 1
ATOM 1645 C C . THR A 1 218 ? 16.668 -4.566 -13.176 1.00 85.06 218 THR A C 1
ATOM 1647 O O . THR A 1 218 ? 16.188 -4.053 -14.184 1.00 85.06 218 THR A O 1
ATOM 1650 N N . VAL A 1 219 ? 17.983 -4.583 -12.938 1.00 86.88 219 VAL A N 1
ATOM 1651 C CA . VAL A 1 219 ? 18.973 -3.942 -13.817 1.00 86.88 219 VAL A CA 1
ATOM 1652 C C . VAL A 1 219 ? 18.928 -4.534 -15.226 1.00 86.88 219 VAL A C 1
ATOM 1654 O O . VAL A 1 219 ? 18.925 -3.778 -16.189 1.00 86.88 219 VAL A O 1
ATOM 1657 N N . VAL A 1 220 ? 18.820 -5.859 -15.363 1.00 85.50 220 VAL A N 1
ATOM 1658 C CA . VAL A 1 220 ? 18.704 -6.529 -16.669 1.00 85.50 220 VAL A CA 1
ATOM 1659 C C . VAL A 1 220 ? 17.391 -6.172 -17.377 1.00 85.50 220 VAL A C 1
ATOM 1661 O O . VAL A 1 220 ? 17.405 -5.961 -18.584 1.00 85.50 220 VAL A O 1
ATOM 1664 N N . GLN A 1 221 ? 16.265 -6.044 -16.661 1.00 83.88 221 GLN A N 1
ATOM 1665 C CA . GLN A 1 221 ? 14.986 -5.669 -17.288 1.00 83.88 221 GLN A CA 1
ATOM 1666 C C . GLN A 1 221 ? 14.902 -4.198 -17.722 1.00 83.88 221 GLN A C 1
ATOM 1668 O O . GLN A 1 221 ? 14.209 -3.901 -18.693 1.00 83.88 221 GLN A O 1
ATOM 1673 N N . PHE A 1 222 ? 15.582 -3.280 -17.028 1.00 83.25 222 PHE A N 1
ATOM 1674 C CA . PHE A 1 222 ? 15.577 -1.846 -17.360 1.00 83.25 222 PHE A CA 1
ATOM 1675 C C . PHE A 1 222 ? 16.859 -1.357 -18.057 1.00 83.25 222 PHE A C 1
ATOM 1677 O O . PHE A 1 222 ? 16.965 -0.172 -18.364 1.00 83.25 222 PHE A O 1
ATOM 1684 N N . GLY A 1 223 ? 17.846 -2.231 -18.267 1.00 82.69 223 GLY A N 1
ATOM 1685 C CA . GLY A 1 223 ? 19.149 -1.917 -18.866 1.00 82.69 223 GLY A CA 1
ATOM 1686 C C . GLY A 1 223 ? 20.076 -1.032 -18.020 1.00 82.69 223 GLY A C 1
ATOM 1687 O O . GLY A 1 223 ? 21.176 -0.714 -18.461 1.00 82.69 223 GLY A O 1
ATOM 1688 N N . THR A 1 224 ? 19.670 -0.598 -16.819 1.00 85.75 224 THR A N 1
ATOM 1689 C CA . THR A 1 224 ? 20.315 0.541 -16.150 1.00 85.75 224 THR A CA 1
ATOM 1690 C C . THR A 1 224 ? 20.381 0.453 -14.627 1.00 85.75 224 THR A C 1
ATOM 1692 O O . THR A 1 224 ? 19.404 0.146 -13.946 1.00 85.75 224 THR A O 1
ATOM 1695 N N . TYR A 1 225 ? 21.535 0.839 -14.078 1.00 85.44 225 TYR A N 1
ATOM 1696 C CA . TYR A 1 225 ? 21.754 1.052 -12.641 1.00 85.44 225 TYR A CA 1
ATOM 1697 C C . TYR A 1 225 ? 21.239 2.420 -12.154 1.00 85.44 225 TYR A C 1
ATOM 1699 O O . TYR A 1 225 ? 21.140 2.664 -10.951 1.00 85.44 225 TYR A O 1
ATOM 1707 N N . LYS A 1 226 ? 20.890 3.335 -13.076 1.00 88.50 226 LYS A N 1
ATOM 1708 C CA . LYS A 1 226 ? 20.513 4.726 -12.753 1.00 88.50 226 LYS A CA 1
ATOM 1709 C C . LYS A 1 226 ? 19.231 4.829 -11.917 1.00 88.50 226 LYS A C 1
ATOM 1711 O O . LYS A 1 226 ? 19.009 5.856 -11.283 1.00 88.50 226 LYS A O 1
ATOM 1716 N N . LEU A 1 227 ? 18.423 3.765 -11.846 1.00 88.38 227 LEU A N 1
ATOM 1717 C CA . LEU A 1 227 ? 17.251 3.663 -10.967 1.00 88.38 227 LEU A CA 1
ATOM 1718 C C . LEU A 1 227 ? 17.561 4.009 -9.499 1.00 88.38 227 LEU A C 1
ATOM 1720 O O . LEU A 1 227 ? 16.686 4.544 -8.822 1.00 88.38 227 LEU A O 1
ATOM 1724 N N . LEU A 1 228 ? 18.795 3.811 -9.019 1.00 91.56 228 LEU A N 1
ATOM 1725 C CA . LEU A 1 228 ? 19.209 4.209 -7.668 1.00 91.56 228 LEU A CA 1
ATOM 1726 C C . LEU A 1 228 ? 18.998 5.712 -7.378 1.00 91.56 228 LEU A C 1
ATOM 1728 O O . LEU A 1 228 ? 18.639 6.068 -6.256 1.00 91.56 228 LEU A O 1
ATOM 1732 N N . PHE A 1 229 ? 19.120 6.598 -8.377 1.00 91.75 229 PHE A N 1
ATOM 1733 C CA . PHE A 1 229 ? 18.904 8.049 -8.215 1.00 91.75 229 PHE A CA 1
ATOM 1734 C C . PHE A 1 229 ? 17.462 8.429 -7.841 1.00 91.75 229 PHE A C 1
ATOM 1736 O O . PHE A 1 229 ? 17.195 9.564 -7.457 1.00 91.75 229 PHE A O 1
ATOM 1743 N N . THR A 1 230 ? 16.526 7.481 -7.905 1.00 93.06 230 THR A N 1
ATOM 1744 C CA . THR A 1 230 ? 15.142 7.668 -7.450 1.00 93.06 230 THR A CA 1
ATOM 1745 C C . THR A 1 230 ? 14.983 7.472 -5.933 1.00 93.06 230 THR A C 1
ATOM 1747 O O . THR A 1 230 ? 14.012 7.953 -5.347 1.00 93.06 230 THR A O 1
ATOM 1750 N N . ALA A 1 231 ? 15.932 6.797 -5.269 1.00 92.62 231 ALA A N 1
ATOM 1751 C CA . ALA A 1 231 ? 15.855 6.468 -3.844 1.00 92.62 231 ALA A CA 1
ATOM 1752 C C . ALA A 1 231 ? 15.842 7.691 -2.897 1.00 92.62 231 ALA A C 1
ATOM 1754 O O . ALA A 1 231 ? 15.081 7.647 -1.927 1.00 92.62 231 ALA A O 1
ATOM 1755 N N . PRO A 1 232 ? 16.571 8.802 -3.153 1.00 92.81 232 PRO A N 1
ATOM 1756 C CA . PRO A 1 232 ? 16.464 10.018 -2.342 1.00 92.81 232 PRO A CA 1
ATOM 1757 C C . PRO A 1 232 ? 15.041 10.590 -2.294 1.00 92.81 232 PRO A C 1
ATOM 1759 O O . PRO A 1 232 ? 14.580 10.981 -1.225 1.00 92.81 232 PRO A O 1
ATOM 1762 N N . PHE A 1 233 ? 14.301 10.568 -3.409 1.00 93.31 233 PHE A N 1
ATOM 1763 C CA . PHE A 1 233 ? 12.904 11.019 -3.440 1.00 93.31 233 PHE A CA 1
ATOM 1764 C C . PHE A 1 233 ? 11.999 10.135 -2.572 1.00 93.31 233 PHE A C 1
ATOM 1766 O O . PHE A 1 233 ? 11.182 10.647 -1.805 1.00 93.31 233 PHE A O 1
ATOM 1773 N N . VAL A 1 234 ? 12.186 8.810 -2.622 1.00 93.00 234 VAL A N 1
ATOM 1774 C CA . VAL A 1 234 ? 11.461 7.859 -1.759 1.00 93.00 234 VAL A CA 1
ATOM 1775 C C . VAL A 1 234 ? 11.805 8.085 -0.282 1.00 93.00 234 VAL A C 1
ATOM 1777 O O . VAL A 1 234 ? 10.903 8.120 0.558 1.00 93.00 234 VAL A O 1
ATOM 1780 N N . ALA A 1 235 ? 13.083 8.304 0.041 1.00 93.38 235 ALA A N 1
ATOM 1781 C CA . ALA A 1 235 ? 13.539 8.603 1.397 1.00 93.38 235 ALA A CA 1
ATOM 1782 C C . ALA A 1 235 ? 12.931 9.910 1.938 1.00 93.38 235 ALA A C 1
ATOM 1784 O O . ALA A 1 235 ? 12.437 9.930 3.065 1.00 93.38 235 ALA A O 1
ATOM 1785 N N . VAL A 1 236 ? 12.899 10.978 1.130 1.00 93.19 236 VAL A N 1
ATOM 1786 C CA . VAL A 1 236 ? 12.275 12.262 1.492 1.00 93.19 236 VAL A CA 1
ATOM 1787 C C . VAL A 1 236 ? 10.764 12.111 1.674 1.00 93.19 236 VAL A C 1
ATOM 1789 O O . VAL A 1 236 ? 10.237 12.569 2.684 1.00 93.19 236 VAL A O 1
ATOM 1792 N N . GLY A 1 237 ? 10.060 11.429 0.765 1.00 91.94 237 GLY A N 1
ATOM 1793 C CA . GLY A 1 237 ? 8.610 11.226 0.864 1.00 91.94 237 GLY A CA 1
ATOM 1794 C C . GLY A 1 237 ? 8.200 10.413 2.099 1.00 91.94 237 GLY A C 1
ATOM 1795 O O . GLY A 1 237 ? 7.338 10.837 2.874 1.00 91.94 237 GLY A O 1
ATOM 1796 N N . LEU A 1 238 ? 8.856 9.271 2.333 1.00 91.75 238 LEU A N 1
ATOM 1797 C CA . LEU A 1 238 ? 8.606 8.434 3.511 1.00 91.75 238 LEU A CA 1
ATOM 1798 C C . LEU A 1 238 ? 9.064 9.119 4.812 1.00 91.75 238 LEU A C 1
ATOM 1800 O O . LEU A 1 238 ? 8.371 9.031 5.826 1.00 91.75 238 LEU A O 1
ATOM 1804 N N . GLY A 1 239 ? 10.194 9.833 4.789 1.00 90.69 239 GLY A N 1
ATOM 1805 C CA . GLY A 1 239 ? 10.720 10.578 5.935 1.00 90.69 239 GLY A CA 1
ATOM 1806 C C . GLY A 1 239 ? 9.837 11.767 6.316 1.00 90.69 239 GLY A C 1
ATOM 1807 O O . GLY A 1 239 ? 9.561 11.984 7.494 1.00 90.69 239 GLY A O 1
ATOM 1808 N N . ARG A 1 240 ? 9.292 12.489 5.330 1.00 90.56 240 ARG A N 1
ATOM 1809 C CA . ARG A 1 240 ? 8.292 13.544 5.544 1.00 90.56 240 ARG A CA 1
ATOM 1810 C C . ARG A 1 240 ? 7.031 12.978 6.194 1.00 90.56 240 ARG A C 1
ATOM 1812 O O . ARG A 1 240 ? 6.561 13.537 7.183 1.00 90.56 240 ARG A O 1
ATOM 1819 N N . TYR A 1 241 ? 6.528 11.843 5.705 1.00 89.25 241 TYR A N 1
ATOM 1820 C CA . TYR A 1 241 ? 5.408 11.148 6.342 1.00 89.25 241 TYR A CA 1
ATOM 1821 C C . TYR A 1 241 ? 5.737 10.735 7.789 1.00 89.25 241 TYR A C 1
ATOM 1823 O O . TYR A 1 241 ? 4.912 10.933 8.680 1.00 89.25 241 TYR A O 1
ATOM 1831 N N . LEU A 1 242 ? 6.956 10.247 8.058 1.00 89.38 242 LEU A N 1
ATOM 1832 C CA . LEU A 1 242 ? 7.427 9.927 9.411 1.00 89.38 242 LEU A CA 1
ATOM 1833 C C . LEU A 1 242 ? 7.381 11.159 10.337 1.00 89.38 242 LEU A C 1
ATOM 1835 O O . LEU A 1 242 ? 6.869 11.062 11.451 1.00 89.38 242 LEU A O 1
ATOM 1839 N N . VAL A 1 243 ? 7.822 12.333 9.869 1.00 88.38 243 VAL A N 1
ATOM 1840 C CA . VAL A 1 243 ? 7.726 13.594 10.631 1.00 88.38 243 VAL A CA 1
ATOM 1841 C C . VAL A 1 243 ? 6.269 13.937 10.963 1.00 88.38 243 VAL A C 1
ATOM 1843 O O . VAL A 1 243 ? 5.970 14.186 12.129 1.00 88.38 243 VAL A O 1
ATOM 1846 N N . LEU A 1 244 ? 5.344 13.871 9.997 1.00 86.50 244 LEU A N 1
ATOM 1847 C CA . LEU A 1 244 ? 3.910 14.122 10.239 1.00 86.50 244 LEU A CA 1
ATOM 1848 C C . LEU A 1 244 ? 3.286 13.117 11.226 1.00 86.50 244 LEU A C 1
ATOM 1850 O O . LEU A 1 244 ? 2.369 13.457 11.977 1.00 86.50 244 LEU A O 1
ATOM 1854 N N . VAL A 1 245 ? 3.764 11.870 11.227 1.00 86.12 245 VAL A N 1
ATOM 1855 C CA . VAL A 1 245 ? 3.315 10.827 12.160 1.00 86.12 245 VAL A CA 1
ATOM 1856 C C . VAL A 1 245 ? 3.812 11.093 13.577 1.00 86.12 245 VAL A C 1
ATOM 1858 O O . VAL A 1 245 ? 3.038 10.893 14.507 1.00 86.12 245 VAL A O 1
ATOM 1861 N N . PHE A 1 246 ? 5.071 11.507 13.753 1.00 83.94 246 PHE A N 1
ATOM 1862 C CA . PHE A 1 246 ? 5.707 11.633 15.070 1.00 83.94 246 PHE A CA 1
ATOM 1863 C C . PHE A 1 246 ? 5.571 13.008 15.727 1.00 83.94 246 PHE A C 1
ATOM 1865 O O . PHE A 1 246 ? 5.462 13.056 16.952 1.00 83.94 246 PHE A O 1
ATOM 1872 N N . LYS A 1 247 ? 5.607 14.091 14.939 1.00 80.19 247 LYS A N 1
ATOM 1873 C CA . LYS A 1 247 ? 5.596 15.483 15.415 1.00 80.19 247 LYS A CA 1
ATOM 1874 C C . LYS A 1 247 ? 4.188 16.071 15.472 1.00 80.19 247 LYS A C 1
ATOM 1876 O O . LYS A 1 247 ? 3.842 16.707 16.459 1.00 80.19 247 LYS A O 1
ATOM 1881 N N . ASP A 1 248 ? 3.391 15.825 14.434 1.00 70.94 248 ASP A N 1
ATOM 1882 C CA . ASP A 1 248 ? 2.057 16.425 14.289 1.00 70.94 248 ASP A CA 1
ATOM 1883 C C . ASP A 1 248 ? 0.927 15.454 14.698 1.00 70.94 248 ASP A C 1
ATOM 1885 O O . ASP A 1 248 ? -0.247 15.812 14.659 1.00 70.94 248 ASP A O 1
ATOM 1889 N N . ASP A 1 249 ? 1.264 14.198 15.032 1.00 72.94 249 ASP A N 1
ATOM 1890 C CA . ASP A 1 249 ? 0.341 13.087 15.335 1.00 72.94 249 ASP A CA 1
ATOM 1891 C C . ASP A 1 249 ? -0.756 12.849 14.260 1.00 72.94 249 ASP A C 1
ATOM 1893 O O . ASP A 1 249 ? -1.801 12.232 14.502 1.00 72.94 249 ASP A O 1
ATOM 1897 N N . ARG A 1 250 ? -0.504 13.278 13.011 1.00 69.94 250 ARG A N 1
ATOM 1898 C CA . ARG A 1 250 ? -1.485 13.279 11.904 1.00 69.94 250 ARG A CA 1
ATOM 1899 C C . ARG A 1 250 ? -1.638 11.942 11.169 1.00 69.94 250 ARG A C 1
ATOM 1901 O O . ARG A 1 250 ? -2.501 11.828 10.301 1.00 69.94 250 ARG A O 1
ATOM 1908 N N . GLY A 1 251 ? -0.889 10.900 11.538 1.00 67.88 251 GLY A N 1
ATOM 1909 C CA . GLY A 1 251 ? -0.775 9.613 10.818 1.00 67.88 251 GLY A CA 1
ATOM 1910 C C . GLY A 1 251 ? -2.055 8.788 10.564 1.00 67.88 251 GLY A C 1
ATOM 1911 O O . GLY A 1 251 ? -1.993 7.748 9.912 1.00 67.88 251 GLY A O 1
ATOM 1912 N N . GLY A 1 252 ? -3.229 9.210 11.044 1.00 70.44 252 GLY A N 1
ATOM 1913 C CA . GLY A 1 252 ? -4.469 8.424 10.980 1.00 70.44 252 GLY A CA 1
ATOM 1914 C C . GLY A 1 252 ? -5.077 8.242 9.579 1.00 70.44 252 GLY A C 1
ATOM 1915 O O . GLY A 1 252 ? -5.899 7.338 9.383 1.00 70.44 252 GLY A O 1
ATOM 1916 N N . ARG A 1 253 ? -4.706 9.089 8.604 1.00 77.38 253 ARG A N 1
ATOM 1917 C CA . ARG A 1 253 ? -5.288 9.119 7.246 1.00 77.38 253 ARG A CA 1
ATOM 1918 C C . ARG A 1 253 ? -4.215 9.326 6.160 1.00 77.38 253 ARG A C 1
ATOM 1920 O O . ARG A 1 253 ? -4.040 10.440 5.676 1.00 77.38 253 ARG A O 1
ATOM 1927 N N . PRO A 1 254 ? -3.500 8.264 5.742 1.00 77.81 254 PRO A N 1
ATOM 1928 C CA . PRO A 1 254 ? -2.378 8.399 4.809 1.00 77.81 254 PRO A CA 1
ATOM 1929 C C . PRO A 1 254 ? -2.758 8.939 3.422 1.00 77.81 254 PRO A C 1
ATOM 1931 O O . PRO A 1 254 ? -1.979 9.679 2.837 1.00 77.81 254 PRO A O 1
ATOM 1934 N N . HIS A 1 255 ? -3.956 8.627 2.915 1.00 77.44 255 HIS A N 1
ATOM 1935 C CA . HIS A 1 255 ? -4.422 9.122 1.612 1.00 77.44 255 HIS A CA 1
ATOM 1936 C C . HIS A 1 255 ? -4.694 10.635 1.615 1.00 77.44 255 HIS A C 1
ATOM 1938 O O . HIS A 1 255 ? -4.355 11.310 0.653 1.00 77.44 255 HIS A O 1
ATOM 1944 N N . GLU A 1 256 ? -5.248 11.185 2.701 1.00 78.19 256 GLU A N 1
ATOM 1945 C CA . GLU A 1 256 ? -5.428 12.637 2.841 1.00 78.19 256 GLU A CA 1
ATOM 1946 C C . GLU A 1 256 ? -4.079 13.349 2.971 1.00 78.19 256 GLU A C 1
ATOM 1948 O O . GLU A 1 256 ? -3.878 14.377 2.337 1.00 78.19 256 GLU A O 1
ATOM 1953 N N . ILE A 1 257 ? -3.129 12.787 3.729 1.00 81.25 257 ILE A N 1
ATOM 1954 C CA . ILE A 1 257 ? -1.768 13.337 3.841 1.00 81.25 257 ILE A CA 1
ATOM 1955 C C . ILE A 1 257 ? -1.081 13.397 2.469 1.00 81.25 257 ILE A C 1
ATOM 1957 O O . ILE A 1 257 ? -0.546 14.440 2.107 1.00 81.25 257 ILE A O 1
ATOM 1961 N N . LEU A 1 258 ? -1.149 12.318 1.682 1.00 76.88 258 LEU A N 1
ATOM 1962 C CA . LEU A 1 258 ? -0.585 12.257 0.327 1.00 76.88 258 LEU A CA 1
ATOM 1963 C C . LEU A 1 258 ? -1.169 13.334 -0.611 1.00 76.88 258 LEU A C 1
ATOM 1965 O O . LEU A 1 258 ? -0.472 13.852 -1.479 1.00 76.88 258 LEU A O 1
ATOM 1969 N N . LEU A 1 259 ? -2.443 13.689 -0.421 1.00 78.06 259 LEU A N 1
ATOM 1970 C CA . LEU A 1 259 ? -3.158 14.691 -1.218 1.00 78.06 259 LEU A CA 1
ATOM 1971 C C . LEU A 1 259 ? -3.090 16.123 -0.652 1.00 78.06 259 LEU A C 1
ATOM 1973 O O . LEU A 1 259 ? -3.558 17.040 -1.321 1.00 78.06 259 LEU A O 1
ATOM 1977 N N . THR A 1 260 ? -2.521 16.338 0.541 1.00 81.12 260 THR A N 1
ATOM 1978 C CA . THR A 1 260 ? -2.490 17.664 1.198 1.00 81.12 260 THR A CA 1
ATOM 1979 C C . THR A 1 260 ? -1.109 18.153 1.630 1.00 81.12 260 THR A C 1
ATOM 1981 O O . THR A 1 260 ? -0.960 19.350 1.861 1.00 81.12 260 THR A O 1
ATOM 1984 N N . ASP A 1 261 ? -0.095 17.288 1.744 1.00 87.50 261 ASP A N 1
ATOM 1985 C CA . ASP A 1 261 ? 1.274 17.718 2.048 1.00 87.50 261 ASP A CA 1
ATOM 1986 C C . ASP A 1 261 ? 2.070 17.967 0.750 1.00 87.50 261 ASP A C 1
ATOM 1988 O O . ASP A 1 261 ? 2.370 17.012 0.023 1.00 87.50 261 ASP A O 1
ATOM 1992 N N . PRO A 1 262 ? 2.451 19.224 0.445 1.00 87.31 262 PRO A N 1
ATOM 1993 C CA . PRO A 1 262 ? 3.115 19.551 -0.814 1.00 87.31 262 PRO A CA 1
ATOM 1994 C C . PRO A 1 262 ? 4.526 18.955 -0.911 1.00 87.31 262 PRO A C 1
ATOM 1996 O O . PRO A 1 262 ? 4.986 18.667 -2.012 1.00 87.31 262 PRO A O 1
ATOM 1999 N N . ALA A 1 263 ? 5.215 18.710 0.211 1.00 88.81 263 ALA A N 1
ATOM 2000 C CA . ALA A 1 263 ? 6.554 18.124 0.178 1.00 88.81 263 ALA A CA 1
ATOM 2001 C C . ALA A 1 263 ? 6.510 16.636 -0.214 1.00 88.81 263 ALA A C 1
ATOM 2003 O O . ALA A 1 263 ? 7.367 16.178 -0.969 1.00 88.81 263 ALA A O 1
ATOM 2004 N N . ILE A 1 264 ? 5.484 15.891 0.221 1.00 88.50 264 ILE A N 1
ATOM 2005 C CA . ILE A 1 264 ? 5.252 14.520 -0.263 1.00 88.50 264 ILE A CA 1
ATOM 2006 C C . ILE A 1 264 ? 4.871 14.534 -1.751 1.00 88.50 264 ILE A C 1
ATOM 2008 O O . ILE A 1 264 ? 5.373 13.706 -2.507 1.00 88.50 264 ILE A O 1
ATOM 2012 N N . GLN A 1 265 ? 4.043 15.483 -2.200 1.00 90.88 265 GLN A N 1
ATOM 2013 C CA . GLN A 1 265 ? 3.670 15.595 -3.617 1.00 90.88 265 GLN A CA 1
ATOM 2014 C C . GLN A 1 265 ? 4.871 15.893 -4.517 1.00 90.88 265 GLN A C 1
ATOM 2016 O O . GLN A 1 265 ? 5.067 15.195 -5.509 1.00 90.88 265 GLN A O 1
ATOM 2021 N N . VAL A 1 266 ? 5.716 16.861 -4.149 1.00 92.50 266 VAL A N 1
ATOM 2022 C CA . VAL A 1 266 ? 6.960 17.171 -4.873 1.00 92.50 266 VAL A CA 1
ATOM 2023 C C . VAL A 1 266 ? 7.903 15.965 -4.889 1.00 92.50 266 VAL A C 1
ATOM 2025 O O . VAL A 1 266 ? 8.478 15.667 -5.932 1.00 92.50 266 VAL A O 1
ATOM 2028 N N . ALA A 1 267 ? 8.016 15.216 -3.787 1.00 91.94 267 ALA A N 1
ATOM 2029 C CA . ALA A 1 267 ? 8.812 13.989 -3.754 1.00 91.94 267 ALA A CA 1
ATOM 2030 C C . ALA A 1 267 ? 8.268 12.907 -4.709 1.00 91.94 267 ALA A C 1
ATOM 2032 O O . ALA A 1 267 ? 9.045 12.286 -5.431 1.00 91.94 267 ALA A O 1
ATOM 2033 N N . VAL A 1 268 ? 6.946 12.704 -4.765 1.00 91.75 268 VAL A N 1
ATOM 2034 C CA . VAL A 1 268 ? 6.311 11.739 -5.682 1.00 91.75 268 VAL A CA 1
ATOM 2035 C C . VAL A 1 268 ? 6.440 12.177 -7.143 1.00 91.75 268 VAL A C 1
ATOM 2037 O O . VAL A 1 268 ? 6.791 11.358 -7.988 1.00 91.75 268 VAL A O 1
ATOM 2040 N N . LEU A 1 269 ? 6.210 13.454 -7.456 1.00 93.94 269 LEU A N 1
ATOM 2041 C CA . LEU A 1 269 ? 6.359 13.987 -8.814 1.00 93.94 269 LEU A CA 1
ATOM 2042 C C . LEU A 1 269 ? 7.818 13.940 -9.282 1.00 93.94 269 LEU A C 1
ATOM 2044 O O . LEU A 1 269 ? 8.078 13.516 -10.408 1.00 93.94 269 LEU A O 1
ATOM 2048 N N . GLY A 1 270 ? 8.771 14.295 -8.414 1.00 92.94 270 GLY A N 1
ATOM 2049 C CA . GLY A 1 270 ? 10.203 14.148 -8.676 1.00 92.94 270 GLY A CA 1
ATOM 2050 C C . GLY A 1 270 ? 10.579 12.691 -8.943 1.00 92.94 270 GLY A C 1
ATOM 2051 O O . GLY A 1 270 ? 11.207 12.406 -9.957 1.00 92.94 270 GLY A O 1
ATOM 2052 N N . TRP A 1 271 ? 10.087 11.756 -8.121 1.00 94.62 271 TRP A N 1
ATOM 2053 C CA . TRP A 1 271 ? 10.276 10.319 -8.331 1.00 94.62 271 TRP A CA 1
ATOM 2054 C C . TRP A 1 271 ? 9.744 9.843 -9.694 1.00 94.62 271 TRP A C 1
ATOM 2056 O O . TRP A 1 271 ? 10.503 9.237 -10.451 1.00 94.62 271 TRP A O 1
ATOM 2066 N N . ILE A 1 272 ? 8.487 10.159 -10.044 1.00 94.00 272 ILE A N 1
ATOM 2067 C CA . ILE A 1 272 ? 7.894 9.813 -11.352 1.00 94.00 272 ILE A CA 1
ATOM 2068 C C . ILE A 1 272 ? 8.745 10.394 -12.485 1.00 94.00 272 ILE A C 1
ATOM 2070 O O . ILE A 1 272 ? 9.106 9.677 -13.415 1.00 94.00 272 ILE A O 1
ATOM 2074 N N . THR A 1 273 ? 9.108 11.674 -12.390 1.00 93.25 273 THR A N 1
ATOM 2075 C CA . THR A 1 273 ? 9.883 12.379 -13.421 1.00 93.25 273 THR A CA 1
ATOM 2076 C C . THR A 1 273 ? 11.250 11.727 -13.624 1.00 93.25 273 THR A C 1
ATOM 2078 O O . THR A 1 273 ? 11.630 11.440 -14.756 1.00 93.25 273 THR A O 1
ATOM 2081 N N . THR A 1 274 ? 11.970 11.412 -12.544 1.00 91.19 274 THR A N 1
ATOM 2082 C CA . THR A 1 274 ? 13.269 10.728 -12.608 1.00 91.19 274 THR A CA 1
ATOM 2083 C C . THR A 1 274 ? 13.145 9.316 -13.189 1.00 91.19 274 THR A C 1
ATOM 2085 O O . THR A 1 274 ? 13.951 8.950 -14.041 1.00 91.19 274 THR A O 1
ATOM 2088 N N . VAL A 1 275 ? 12.123 8.538 -12.808 1.00 91.06 275 VAL A N 1
ATOM 2089 C CA . VAL A 1 275 ? 11.856 7.205 -13.388 1.00 91.06 275 VAL A CA 1
ATOM 2090 C C . VAL A 1 275 ? 11.570 7.302 -14.891 1.00 91.06 275 VAL A C 1
ATOM 2092 O O . VAL A 1 275 ? 12.176 6.573 -15.678 1.00 91.06 275 VAL A O 1
ATOM 2095 N N . CYS A 1 276 ? 10.689 8.217 -15.304 1.00 91.12 276 CYS A N 1
ATOM 2096 C CA . CYS A 1 276 ? 10.339 8.428 -16.708 1.00 91.12 276 CYS A CA 1
ATOM 2097 C C . CYS A 1 276 ? 11.533 8.904 -17.543 1.00 91.12 276 CYS A C 1
ATOM 2099 O O . CYS A 1 276 ? 11.712 8.408 -18.650 1.00 91.12 276 CYS A O 1
ATOM 2101 N N . LEU A 1 277 ? 12.377 9.798 -17.015 1.00 91.06 277 LEU A N 1
ATOM 2102 C CA . LEU A 1 277 ? 13.612 10.221 -17.681 1.00 91.06 277 LEU A CA 1
ATOM 2103 C C . LEU A 1 277 ? 14.597 9.057 -17.837 1.00 91.06 277 LEU A C 1
ATOM 2105 O O . LEU A 1 277 ? 15.113 8.847 -18.927 1.00 91.06 277 LEU A O 1
ATOM 2109 N N . ILE A 1 278 ? 14.835 8.265 -16.787 1.00 88.38 278 ILE A N 1
ATOM 2110 C CA . ILE A 1 278 ? 15.779 7.136 -16.840 1.00 88.38 278 ILE A CA 1
ATOM 2111 C C . ILE A 1 278 ? 15.340 6.077 -17.859 1.00 88.38 278 ILE A C 1
ATOM 2113 O O . ILE A 1 278 ? 16.176 5.589 -18.613 1.00 88.38 278 ILE A O 1
ATOM 2117 N N . ILE A 1 279 ? 14.050 5.726 -17.887 1.00 86.75 279 ILE A N 1
ATOM 2118 C CA . ILE A 1 279 ? 13.512 4.723 -18.821 1.00 86.75 279 ILE A CA 1
ATOM 2119 C C . ILE A 1 279 ? 13.391 5.303 -20.239 1.00 86.75 279 ILE A C 1
ATOM 2121 O O . ILE A 1 279 ? 13.673 4.605 -21.209 1.00 86.75 279 ILE A O 1
ATOM 2125 N N . GLY A 1 280 ? 12.991 6.571 -20.371 1.00 85.19 280 GLY A N 1
ATOM 2126 C CA . GLY A 1 280 ? 12.839 7.255 -21.657 1.00 85.19 280 GLY A CA 1
ATOM 2127 C C . GLY A 1 280 ? 14.164 7.540 -22.365 1.00 85.19 280 GLY A C 1
ATOM 2128 O O . GLY A 1 280 ? 14.209 7.472 -23.582 1.00 85.19 280 GLY A O 1
ATOM 2129 N N . LEU A 1 281 ? 15.248 7.784 -21.620 1.00 78.62 281 LEU A N 1
ATOM 2130 C CA . LEU A 1 281 ? 16.611 7.933 -22.155 1.00 78.62 281 LEU A CA 1
ATOM 2131 C C . LEU A 1 281 ? 17.283 6.594 -22.522 1.00 78.62 281 LEU A C 1
ATOM 2133 O O . LEU A 1 281 ? 18.435 6.596 -22.950 1.00 78.62 281 LEU A O 1
ATOM 2137 N N . HIS A 1 282 ? 16.616 5.461 -22.283 1.00 67.25 282 HIS A N 1
ATOM 2138 C CA . HIS A 1 282 ? 17.145 4.110 -22.515 1.00 67.25 282 HIS A CA 1
ATOM 2139 C C . HIS A 1 282 ? 16.268 3.282 -23.481 1.00 67.25 282 HIS A C 1
ATOM 2141 O O . HIS A 1 2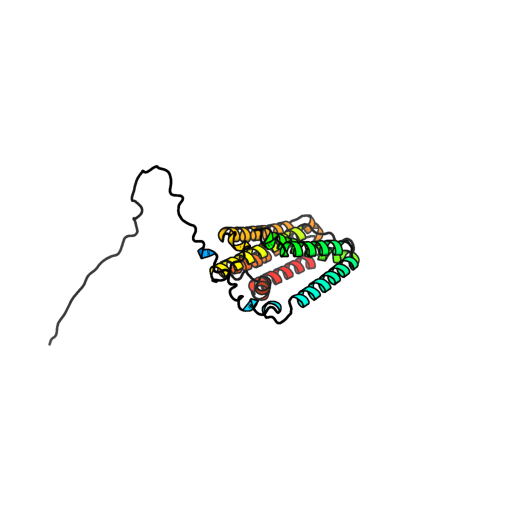82 ? 16.465 2.073 -23.630 1.00 67.25 282 HIS A O 1
ATOM 2147 N N . ARG A 1 283 ? 15.287 3.928 -24.117 1.00 57.50 283 ARG A N 1
ATOM 2148 C CA . ARG A 1 283 ? 14.508 3.399 -25.241 1.00 57.50 283 ARG A CA 1
ATOM 2149 C C . ARG A 1 283 ? 14.922 4.091 -26.530 1.00 57.50 283 ARG A C 1
ATOM 2151 O O . ARG A 1 283 ? 14.826 3.400 -27.561 1.00 57.50 283 ARG A O 1
#